Protein AF-A0A959XNY3-F1 (afdb_monomer)

Mean predicted aligned error: 15.22 Å

pLDDT: mean 77.27, std 22.01, range [30.33, 98.12]

Structure (mmCIF, N/CA/C/O backbone):
data_AF-A0A959XNY3-F1
#
_entry.id   AF-A0A959XNY3-F1
#
loop_
_atom_site.group_PDB
_atom_site.id
_atom_site.type_symbol
_atom_site.label_atom_id
_atom_site.label_alt_id
_atom_site.label_comp_id
_atom_site.label_asym_id
_atom_site.label_entity_id
_atom_site.label_seq_id
_atom_site.pdbx_PDB_ins_code
_atom_site.Cartn_x
_atom_site.Cartn_y
_atom_site.Cartn_z
_atom_site.occupancy
_atom_site.B_iso_or_equiv
_atom_site.auth_seq_id
_atom_site.auth_comp_id
_atom_site.auth_asym_id
_atom_site.auth_atom_id
_atom_site.pdbx_PDB_model_num
ATOM 1 N N . MET A 1 1 ? -71.590 -33.789 36.329 1.00 36.91 1 MET A N 1
ATOM 2 C CA . MET A 1 1 ? -70.881 -34.409 35.192 1.00 36.91 1 MET A CA 1
ATOM 3 C C . MET A 1 1 ? -70.173 -33.315 34.409 1.00 36.91 1 MET A C 1
ATOM 5 O O . MET A 1 1 ? -70.809 -32.327 34.086 1.00 36.91 1 MET A O 1
ATOM 9 N N . VAL A 1 2 ? -68.866 -33.518 34.208 1.00 35.47 2 VAL A N 1
ATOM 10 C CA . VAL A 1 2 ? -67.925 -32.902 33.247 1.00 35.47 2 VAL A CA 1
ATOM 11 C C . VAL A 1 2 ? -67.777 -31.367 33.247 1.00 35.47 2 VAL A C 1
ATOM 13 O O . VAL A 1 2 ? -68.537 -30.639 32.621 1.00 35.47 2 VAL A O 1
ATOM 16 N N . ARG A 1 3 ? -66.710 -30.897 33.915 1.00 34.94 3 ARG A N 1
ATOM 17 C CA . ARG A 1 3 ? -66.063 -29.593 33.693 1.00 34.94 3 ARG A CA 1
ATOM 18 C C . ARG A 1 3 ? -65.005 -29.766 32.601 1.00 34.94 3 ARG A C 1
ATOM 20 O O . ARG A 1 3 ? -64.103 -30.582 32.773 1.00 34.94 3 ARG A O 1
ATOM 27 N N . THR A 1 4 ? -65.090 -28.994 31.525 1.00 41.12 4 THR A N 1
ATOM 28 C CA . THR A 1 4 ? -64.083 -28.976 30.457 1.00 41.12 4 THR A CA 1
ATOM 29 C C . THR A 1 4 ? -63.089 -27.848 30.730 1.00 41.12 4 THR A C 1
ATOM 31 O O . THR A 1 4 ? -63.445 -26.675 30.661 1.00 41.12 4 THR A O 1
ATOM 34 N N . PHE A 1 5 ? -61.854 -28.210 31.076 1.00 38.78 5 PHE A N 1
ATOM 35 C CA . PHE A 1 5 ? -60.695 -27.316 31.085 1.00 38.78 5 PHE A CA 1
ATOM 36 C C . PHE A 1 5 ? -60.106 -27.268 29.670 1.00 38.78 5 PHE A C 1
ATOM 38 O O . PHE A 1 5 ? -59.817 -28.317 29.099 1.00 38.78 5 PHE A O 1
ATOM 45 N N . LEU A 1 6 ? -59.892 -26.072 29.121 1.00 38.28 6 LEU A N 1
ATOM 46 C CA . LEU A 1 6 ? -59.067 -25.863 27.930 1.00 38.28 6 LEU A CA 1
ATOM 47 C C . LEU A 1 6 ? -57.829 -25.075 28.354 1.00 38.28 6 LEU A C 1
ATOM 49 O O . LEU A 1 6 ? -57.917 -23.938 28.812 1.00 38.28 6 LEU A O 1
ATOM 53 N N . ALA A 1 7 ? -56.692 -25.760 28.278 1.00 37.78 7 ALA A N 1
ATOM 54 C CA . ALA A 1 7 ? -55.381 -25.280 28.669 1.00 37.78 7 ALA A CA 1
ATOM 55 C C . ALA A 1 7 ? -54.860 -24.232 27.675 1.00 37.78 7 ALA A C 1
ATOM 57 O O . ALA A 1 7 ? -54.805 -24.471 26.470 1.00 37.78 7 ALA A O 1
ATOM 58 N N . THR A 1 8 ? -54.430 -23.087 28.194 1.00 40.59 8 THR A N 1
ATOM 59 C CA . THR A 1 8 ? -53.630 -22.097 27.470 1.00 40.59 8 THR A CA 1
ATOM 60 C C . THR A 1 8 ? -52.186 -22.589 27.379 1.00 40.59 8 THR A C 1
ATOM 62 O O . THR A 1 8 ? -51.482 -22.643 28.387 1.00 40.59 8 THR A O 1
ATOM 65 N N . ALA A 1 9 ? -51.743 -22.960 26.178 1.00 41.00 9 ALA A N 1
ATOM 66 C CA . ALA A 1 9 ? -50.348 -23.270 25.891 1.00 41.00 9 ALA A CA 1
ATOM 67 C C . ALA A 1 9 ? -49.574 -21.966 25.634 1.00 41.00 9 ALA A C 1
ATOM 69 O O . ALA A 1 9 ? -49.669 -21.377 24.559 1.00 41.00 9 ALA A O 1
ATOM 70 N N . SER A 1 10 ? -48.818 -21.507 26.630 1.00 42.25 10 SER A N 1
ATOM 71 C CA . SER A 1 10 ? -47.851 -20.419 26.466 1.00 42.25 10 SER A CA 1
ATOM 72 C C . SER A 1 10 ? -46.608 -20.952 25.753 1.00 42.25 10 SER A C 1
ATOM 74 O O . SER A 1 10 ? -45.812 -21.684 26.339 1.00 42.25 10 SER A O 1
ATOM 76 N N . ILE A 1 11 ? -46.447 -20.596 24.480 1.00 48.75 11 ILE A N 1
ATOM 77 C CA . ILE A 1 11 ? -45.235 -20.865 23.703 1.00 48.75 11 ILE A CA 1
ATOM 78 C C . ILE A 1 11 ? -44.170 -19.856 24.155 1.00 48.75 11 ILE A C 1
ATOM 80 O O . ILE A 1 11 ? -44.233 -18.678 23.807 1.00 48.75 11 ILE A O 1
ATOM 84 N N . LEU A 1 12 ? -43.208 -20.305 24.967 1.00 45.34 12 LEU A N 1
ATOM 85 C CA . LEU A 1 12 ? -41.978 -19.557 25.228 1.00 45.34 12 LEU A CA 1
ATOM 86 C C . LEU A 1 12 ? -41.109 -19.602 23.961 1.00 45.34 12 LEU A C 1
ATOM 88 O O . LEU A 1 12 ? -40.491 -20.622 23.661 1.00 45.34 12 LEU A O 1
ATOM 92 N N . SER A 1 13 ? -41.047 -18.493 23.228 1.00 47.78 13 SER A N 1
ATOM 93 C CA . SER A 1 13 ? -40.056 -18.286 22.171 1.00 47.78 13 SER A CA 1
ATOM 94 C C . SER A 1 13 ? -38.676 -18.102 22.801 1.00 47.78 13 SER A C 1
ATOM 96 O O . SER A 1 13 ? -38.351 -17.032 23.313 1.00 47.78 13 SER A O 1
ATOM 98 N N . ALA A 1 14 ? -37.855 -19.150 22.775 1.00 49.00 14 ALA A N 1
ATOM 99 C CA . ALA A 1 14 ? -36.430 -19.037 23.049 1.00 49.00 14 ALA A CA 1
ATOM 100 C C . ALA A 1 14 ? -35.769 -18.282 21.884 1.00 49.00 14 ALA A C 1
ATOM 102 O O . ALA A 1 14 ? -35.544 -18.848 20.816 1.00 49.00 14 ALA A O 1
ATOM 103 N N . PHE A 1 15 ? -35.475 -16.994 22.077 1.00 48.91 15 PHE A N 1
ATOM 104 C CA . PHE A 1 15 ? -34.544 -16.268 21.217 1.00 48.91 15 PHE A CA 1
ATOM 105 C C . PHE A 1 15 ? -33.158 -16.890 21.401 1.00 48.91 15 PHE A C 1
ATOM 107 O O . PHE A 1 15 ? -32.448 -16.593 22.360 1.00 48.91 15 PHE A O 1
ATOM 114 N N . ALA A 1 16 ? -32.790 -17.796 20.499 1.00 46.97 16 ALA A N 1
ATOM 115 C CA . ALA A 1 16 ? -31.417 -18.236 20.348 1.00 46.97 16 ALA A CA 1
ATOM 116 C C . ALA A 1 16 ? -30.591 -17.031 19.879 1.00 46.97 16 ALA A C 1
ATOM 118 O O . ALA A 1 16 ? -30.643 -16.643 18.713 1.00 46.97 16 ALA A O 1
ATOM 119 N N . THR A 1 17 ? -29.852 -16.409 20.794 1.00 45.81 17 THR A N 1
ATOM 120 C CA . THR A 1 17 ? -28.779 -15.478 20.447 1.00 45.81 17 THR A CA 1
ATOM 121 C C . THR A 1 17 ? -27.672 -16.291 19.789 1.00 45.81 17 THR A C 1
ATOM 123 O O . THR A 1 17 ? -26.820 -16.865 20.467 1.00 45.81 17 THR A O 1
ATOM 126 N N . LEU A 1 18 ? -27.726 -16.402 18.462 1.00 45.62 18 LEU A N 1
ATOM 127 C CA . LEU A 1 18 ? -26.583 -16.845 17.674 1.00 45.62 18 LEU A CA 1
ATOM 128 C C . LEU A 1 18 ? -25.405 -15.920 18.019 1.00 45.62 18 LEU A C 1
ATOM 130 O O . LEU A 1 18 ? -25.587 -14.698 17.989 1.00 45.62 18 LEU A O 1
ATOM 134 N N . PRO A 1 19 ? -24.220 -16.451 18.369 1.00 44.53 19 PRO A N 1
ATOM 135 C CA . PRO A 1 19 ? -23.037 -15.615 18.454 1.00 44.53 19 PRO A CA 1
ATOM 136 C C . PRO A 1 19 ? -22.846 -14.982 17.076 1.00 44.53 19 PRO A C 1
ATOM 138 O O . PRO A 1 19 ? -22.817 -15.688 16.066 1.00 44.53 19 PRO A O 1
ATOM 141 N N . ALA A 1 20 ? -22.780 -13.653 17.030 1.00 42.91 20 ALA A N 1
ATOM 142 C CA . ALA A 1 20 ? -22.412 -12.937 15.824 1.00 42.91 20 ALA A CA 1
ATOM 143 C C . ALA A 1 20 ? -21.002 -13.399 15.443 1.00 42.91 20 ALA A C 1
ATOM 145 O O . ALA A 1 20 ? -20.018 -12.974 16.044 1.00 42.91 20 ALA A O 1
ATOM 146 N N . MET A 1 21 ? -20.905 -14.329 14.493 1.00 50.22 21 MET A N 1
ATOM 147 C CA . MET A 1 21 ? -19.643 -14.629 13.837 1.00 50.22 21 MET A CA 1
ATOM 148 C C . MET A 1 21 ? -19.227 -13.332 13.151 1.00 50.22 21 MET A C 1
ATOM 150 O O . MET A 1 21 ? -19.870 -12.908 12.191 1.00 50.22 21 MET A O 1
ATOM 154 N N . GLY A 1 22 ? -18.229 -12.652 13.716 1.00 56.69 22 GLY A N 1
ATOM 155 C CA . GLY A 1 22 ? -17.685 -11.426 13.155 1.00 56.69 22 GLY A CA 1
ATOM 156 C C . GLY A 1 22 ? -17.277 -11.684 11.712 1.00 56.69 22 GLY A C 1
ATOM 157 O O . GLY A 1 22 ? -16.386 -12.492 11.461 1.00 56.69 22 GLY A O 1
ATOM 158 N N . GLN A 1 23 ? -17.968 -11.056 10.762 1.00 66.12 23 GLN A N 1
ATOM 159 C CA . GLN A 1 23 ? -17.607 -11.170 9.356 1.00 66.12 23 GLN A CA 1
ATOM 160 C C . GLN A 1 23 ? -16.238 -10.515 9.161 1.00 66.12 23 GLN A C 1
ATOM 162 O O . GLN A 1 23 ? -16.027 -9.380 9.596 1.00 66.12 23 GLN A O 1
ATOM 167 N N . SER A 1 24 ? -15.318 -11.239 8.521 1.00 76.69 24 SER A N 1
ATOM 168 C CA . SER A 1 24 ? -14.059 -10.656 8.064 1.00 76.69 24 SER A CA 1
ATOM 169 C C . SER A 1 24 ? -14.362 -9.518 7.088 1.00 76.69 24 SER A C 1
ATOM 171 O O . SER A 1 24 ? -15.255 -9.625 6.245 1.00 76.69 24 SER A O 1
ATOM 173 N N . GLN A 1 25 ? -13.656 -8.408 7.255 1.00 87.69 25 GLN A N 1
ATOM 174 C CA . GLN A 1 25 ? -13.818 -7.184 6.485 1.00 87.69 25 GLN A CA 1
ATOM 175 C C . GLN A 1 25 ? -12.610 -7.032 5.566 1.00 87.69 25 GLN A C 1
ATOM 177 O O . GLN A 1 25 ? -11.476 -7.256 5.988 1.00 87.69 25 GLN A O 1
ATOM 182 N N . VAL A 1 26 ? -12.847 -6.658 4.310 1.00 90.38 26 VAL A N 1
ATOM 183 C CA . VAL A 1 26 ? -11.795 -6.580 3.294 1.00 90.38 26 VAL A CA 1
ATOM 184 C C . VAL A 1 26 ? -11.848 -5.232 2.587 1.00 90.38 26 VAL A C 1
ATOM 186 O O . VAL A 1 26 ? -12.908 -4.802 2.134 1.00 90.38 26 VAL A O 1
ATOM 189 N N . LEU A 1 27 ? -10.683 -4.598 2.464 1.00 91.50 27 LEU A N 1
ATOM 190 C CA . LEU A 1 27 ? -10.428 -3.526 1.506 1.00 91.50 27 LEU A CA 1
ATOM 191 C C . LEU A 1 27 ? -9.491 -4.061 0.431 1.00 91.50 27 LEU A C 1
ATOM 193 O O . LEU A 1 27 ? -8.358 -4.431 0.741 1.00 91.50 27 LEU A O 1
ATOM 197 N N . SER A 1 28 ? -9.942 -4.099 -0.821 1.00 93.12 28 SER A N 1
ATOM 198 C CA . SER A 1 28 ? -9.118 -4.555 -1.945 1.00 93.12 28 SER A CA 1
ATOM 199 C C . SER A 1 28 ? -8.949 -3.445 -2.973 1.00 93.12 28 SER A C 1
ATOM 201 O O . SER A 1 28 ? -9.921 -2.942 -3.537 1.00 93.12 28 SER A O 1
ATOM 203 N N . TYR A 1 29 ? -7.699 -3.074 -3.217 1.00 93.31 29 TYR A N 1
ATOM 204 C CA . TYR A 1 29 ? -7.281 -2.176 -4.280 1.00 93.31 29 TYR A CA 1
ATOM 205 C C . TYR A 1 29 ? -6.845 -3.016 -5.469 1.00 93.31 29 TYR A C 1
ATOM 207 O O . TYR A 1 29 ? -5.865 -3.761 -5.395 1.00 93.31 29 TYR A O 1
ATOM 215 N N . ARG A 1 30 ? -7.598 -2.870 -6.557 1.00 92.06 30 ARG A N 1
ATOM 216 C CA . ARG A 1 30 ? -7.295 -3.416 -7.876 1.00 92.06 30 ARG A CA 1
ATOM 217 C C . ARG A 1 30 ? -7.468 -2.295 -8.881 1.00 92.06 30 ARG A C 1
ATOM 219 O O . ARG A 1 30 ? -8.488 -1.602 -8.855 1.00 92.06 30 ARG A O 1
ATOM 226 N N . TRP A 1 31 ? -6.501 -2.115 -9.768 1.00 93.12 31 TRP A N 1
ATOM 227 C CA . TRP A 1 31 ? -6.500 -1.000 -10.713 1.00 93.12 31 TRP A CA 1
ATOM 228 C C . TRP A 1 31 ? -7.226 -1.381 -12.001 1.00 93.12 31 TRP A C 1
ATOM 230 O O . TRP A 1 31 ? -6.687 -1.375 -13.109 1.00 93.12 31 TRP A O 1
ATOM 240 N N . LEU A 1 32 ? -8.508 -1.700 -11.838 1.00 90.25 32 LEU A N 1
ATOM 241 C CA . LEU A 1 32 ? -9.387 -2.106 -12.926 1.00 90.25 32 LEU A CA 1
ATOM 242 C C . LEU A 1 32 ? -9.619 -0.951 -13.901 1.00 90.25 32 LEU A C 1
ATOM 244 O O . LEU A 1 32 ? -9.779 0.206 -13.497 1.00 90.25 32 LEU A O 1
ATOM 248 N N . ASN A 1 33 ? -9.708 -1.277 -15.189 1.00 88.69 33 ASN A N 1
ATOM 249 C CA . ASN A 1 33 ? -10.083 -0.317 -16.222 1.00 88.69 33 ASN A CA 1
ATOM 250 C C . ASN A 1 33 ? -11.601 -0.074 -16.198 1.00 88.69 33 ASN A C 1
ATOM 252 O O . ASN A 1 33 ? -12.353 -0.604 -17.017 1.00 88.69 33 ASN A O 1
ATOM 256 N N . GLN A 1 34 ? -12.054 0.695 -15.211 1.00 87.88 34 GLN A N 1
ATOM 257 C CA . GLN A 1 34 ? -13.453 1.066 -15.034 1.00 87.88 34 GLN A CA 1
ATOM 258 C C . GLN A 1 34 ? -13.576 2.527 -14.585 1.00 87.88 34 GLN A C 1
ATOM 260 O O . GLN A 1 34 ? -12.687 3.042 -13.900 1.00 87.88 34 GLN A O 1
ATOM 265 N N . PRO A 1 35 ? -14.671 3.215 -14.942 1.00 85.44 35 PRO A N 1
ATOM 266 C CA . PRO A 1 35 ? -14.902 4.578 -14.490 1.00 85.44 35 PRO A CA 1
ATOM 267 C C . PRO A 1 35 ? -15.141 4.617 -12.976 1.00 85.44 35 PRO A C 1
ATOM 269 O O . PRO A 1 35 ? -15.927 3.834 -12.444 1.00 85.44 35 PRO A O 1
ATOM 272 N N . CYS A 1 36 ? -14.507 5.562 -12.285 1.00 89.12 36 CYS A N 1
ATOM 273 C CA . CYS A 1 36 ? -14.773 5.850 -10.879 1.00 89.12 36 CYS A CA 1
ATOM 274 C C . CYS A 1 36 ? -14.358 7.286 -10.519 1.00 89.12 36 CYS A C 1
ATOM 276 O O . CYS A 1 36 ? -13.864 8.021 -11.375 1.00 89.12 36 CYS A O 1
ATOM 278 N N . ALA A 1 37 ? -14.608 7.705 -9.273 1.00 88.50 37 ALA A N 1
ATOM 279 C CA . ALA A 1 37 ? -14.408 9.094 -8.851 1.00 88.50 37 ALA A CA 1
ATOM 280 C C . ALA A 1 37 ? -12.931 9.527 -8.798 1.00 88.50 37 ALA A C 1
ATOM 282 O O . ALA A 1 37 ? -12.657 10.714 -8.947 1.00 88.50 37 ALA A O 1
ATOM 283 N N . ASP A 1 38 ? -12.000 8.585 -8.618 1.00 90.25 38 ASP A N 1
ATOM 284 C CA . ASP A 1 38 ? -10.558 8.834 -8.694 1.00 90.25 38 ASP A CA 1
ATOM 285 C C . ASP A 1 38 ? -9.922 7.913 -9.741 1.00 90.25 38 ASP A C 1
ATOM 287 O O . ASP A 1 38 ? -9.884 6.694 -9.570 1.00 90.25 38 ASP A O 1
ATOM 291 N N . ASN A 1 39 ? -9.465 8.492 -10.850 1.00 91.50 39 ASN A N 1
ATOM 292 C CA . ASN A 1 39 ? -9.012 7.752 -12.022 1.00 91.50 39 ASN A CA 1
ATOM 293 C C . ASN A 1 39 ? -7.579 8.148 -12.388 1.00 91.50 39 ASN A C 1
ATOM 295 O O . ASN A 1 39 ? -7.285 9.321 -12.636 1.00 91.50 39 ASN A O 1
ATOM 299 N N . LEU A 1 40 ? -6.700 7.152 -12.455 1.00 91.75 40 LEU A N 1
ATOM 300 C CA . LEU A 1 40 ? -5.322 7.310 -12.900 1.00 91.75 40 LEU A CA 1
ATOM 301 C C . LEU A 1 40 ? -5.294 7.270 -14.415 1.00 91.75 40 LEU A C 1
ATOM 303 O O . LEU A 1 40 ? -5.728 6.290 -15.013 1.00 91.75 40 LEU A O 1
ATOM 307 N N . ASN A 1 41 ? -4.753 8.318 -15.026 1.00 89.62 41 ASN A N 1
ATOM 308 C CA . ASN A 1 41 ? -4.683 8.456 -16.472 1.00 89.62 41 ASN A CA 1
ATOM 309 C C . ASN A 1 41 ? -3.255 8.767 -16.894 1.00 89.62 41 ASN A C 1
ATOM 311 O O . ASN A 1 41 ? -2.620 9.652 -16.319 1.00 89.62 41 ASN A O 1
ATOM 315 N N . CYS A 1 42 ? -2.788 8.087 -17.940 1.00 86.56 42 CYS A N 1
ATOM 316 C CA . CYS A 1 42 ? -1.477 8.345 -18.523 1.00 86.56 42 CYS A CA 1
ATOM 317 C C . CYS A 1 42 ? -1.558 8.692 -20.002 1.00 86.56 42 CYS A C 1
ATOM 319 O O . CYS A 1 42 ? -2.529 8.376 -20.689 1.00 86.56 42 CYS A O 1
ATOM 321 N N . SER A 1 43 ? -0.518 9.368 -20.492 1.00 73.50 43 SER A N 1
ATOM 322 C CA . SER A 1 43 ? -0.449 9.909 -21.855 1.00 73.50 43 SER A CA 1
ATOM 323 C C . SER A 1 43 ? -0.600 8.850 -22.949 1.00 73.50 43 SER A C 1
ATOM 325 O O . SER A 1 43 ? -0.984 9.179 -24.065 1.00 73.50 43 SER A O 1
ATOM 327 N N . GLU A 1 44 ? -0.332 7.586 -22.626 1.00 69.00 44 GLU A N 1
ATOM 328 C CA . GLU A 1 44 ? -0.452 6.438 -23.533 1.00 69.00 44 GLU A CA 1
ATOM 329 C C . GLU A 1 44 ? -1.879 5.860 -23.601 1.00 69.00 44 GLU A C 1
ATOM 331 O O . GLU A 1 44 ? -2.109 4.840 -24.243 1.00 69.00 44 GLU A O 1
ATOM 336 N N . GLY A 1 45 ? -2.857 6.512 -22.960 1.00 74.69 45 GLY A N 1
ATOM 337 C CA . GLY A 1 45 ? -4.277 6.170 -23.070 1.00 74.69 45 GLY A CA 1
ATOM 338 C C . GLY A 1 45 ? -4.750 5.050 -22.142 1.00 74.69 45 GLY A C 1
ATOM 339 O O . GLY A 1 45 ? -5.893 4.615 -22.261 1.00 74.69 45 GLY A O 1
ATOM 340 N N . CYS A 1 46 ? -3.908 4.588 -21.213 1.00 84.88 46 CYS A N 1
ATOM 341 C CA . CYS A 1 46 ? -4.322 3.640 -20.181 1.00 84.88 46 CYS A CA 1
ATOM 342 C C . CYS A 1 46 ? -4.952 4.376 -18.991 1.00 84.88 46 CYS A C 1
ATOM 344 O O . CYS A 1 46 ? -4.409 5.378 -18.510 1.00 84.88 46 CYS A O 1
ATOM 346 N N . SER A 1 47 ? -6.083 3.849 -18.519 1.00 90.00 47 SER A N 1
ATOM 347 C CA . SER A 1 47 ? -6.826 4.356 -17.366 1.00 90.00 47 SER A CA 1
ATOM 348 C C . SER A 1 47 ? -7.118 3.250 -16.359 1.00 90.00 47 SER A C 1
ATOM 350 O O . SER A 1 47 ? -7.392 2.111 -16.750 1.00 90.00 47 SER A O 1
ATOM 352 N N . ALA A 1 48 ? -7.103 3.590 -15.072 1.00 92.06 48 ALA A N 1
ATOM 353 C CA . ALA A 1 48 ? -7.483 2.668 -14.012 1.00 92.06 48 ALA A CA 1
ATOM 354 C C . ALA A 1 48 ? -8.103 3.375 -12.809 1.00 92.06 48 ALA A C 1
ATOM 356 O O . ALA A 1 48 ? -7.694 4.471 -12.423 1.00 92.06 48 ALA A O 1
ATOM 357 N N . CYS A 1 49 ? -9.053 2.701 -12.168 1.00 92.44 49 CYS A N 1
ATOM 358 C CA . CYS A 1 49 ? -9.655 3.190 -10.940 1.00 92.44 49 CYS A CA 1
ATOM 359 C C . CYS A 1 49 ? -8.674 3.115 -9.759 1.00 92.44 49 CYS A C 1
ATOM 361 O O . CYS A 1 49 ? -8.042 2.084 -9.542 1.00 92.44 49 CYS A O 1
ATOM 363 N N . ASN A 1 50 ? -8.586 4.187 -8.969 1.00 93.31 50 ASN A N 1
ATOM 364 C CA . ASN A 1 50 ? -7.773 4.271 -7.752 1.00 93.31 50 ASN A CA 1
ATOM 365 C C . ASN A 1 50 ? -8.640 4.346 -6.494 1.00 93.31 50 ASN A C 1
ATOM 367 O O . ASN A 1 50 ? -8.437 5.177 -5.614 1.00 93.31 50 ASN A O 1
ATOM 371 N N . LEU A 1 51 ? -9.646 3.487 -6.416 1.00 91.75 51 LEU A N 1
ATOM 372 C CA . LEU A 1 51 ? -10.484 3.360 -5.233 1.00 91.75 51 LEU A CA 1
ATOM 373 C C . LEU A 1 51 ? -10.491 1.908 -4.776 1.00 91.75 51 LEU A C 1
ATOM 375 O O . LEU A 1 51 ? -10.444 1.003 -5.615 1.00 91.75 51 LEU A O 1
ATOM 379 N N . PRO A 1 52 ? -10.567 1.668 -3.461 1.00 89.94 52 PRO A N 1
ATOM 380 C CA . PRO A 1 52 ? -10.778 0.324 -2.975 1.00 89.94 52 PRO A CA 1
ATOM 381 C C . PRO A 1 52 ? -12.165 -0.159 -3.399 1.00 89.94 52 PRO A C 1
ATOM 383 O O . PRO A 1 52 ? -13.154 0.573 -3.334 1.00 89.94 52 PRO A O 1
ATOM 386 N N . SER A 1 53 ? -12.251 -1.433 -3.753 1.00 84.12 53 SER A N 1
ATOM 387 C CA . SER A 1 53 ? -13.486 -2.18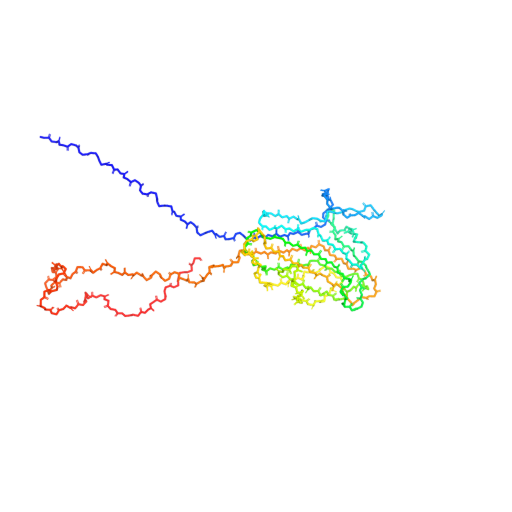2 -3.569 1.00 84.12 53 SER A CA 1
ATOM 388 C C . SER A 1 53 ? -13.661 -2.419 -2.066 1.00 84.12 53 SER A C 1
ATOM 390 O O . SER A 1 53 ? -12.792 -2.998 -1.407 1.00 84.12 53 SER A O 1
ATOM 392 N N . SER A 1 54 ? -14.741 -1.880 -1.503 1.00 69.38 54 SER A N 1
ATOM 393 C CA . SER A 1 54 ? -15.134 -2.111 -0.114 1.00 69.38 54 SER A CA 1
ATOM 394 C C . SER A 1 54 ? -16.444 -2.887 -0.099 1.00 69.38 54 SER A C 1
ATOM 396 O O . SER A 1 54 ? -17.470 -2.369 -0.543 1.00 69.38 54 SER A O 1
ATOM 398 N N . ASP A 1 55 ? -16.425 -4.089 0.463 1.00 69.50 55 ASP A N 1
ATOM 399 C CA . ASP A 1 55 ? -17.638 -4.896 0.652 1.00 69.50 55 ASP A CA 1
ATOM 400 C C . ASP A 1 55 ? -18.369 -4.554 1.963 1.00 69.50 55 ASP A C 1
ATOM 402 O O . ASP A 1 55 ? -19.422 -5.118 2.264 1.00 69.50 55 ASP A O 1
ATOM 406 N N . ASN A 1 56 ? -17.815 -3.639 2.769 1.00 73.44 56 ASN A N 1
ATOM 407 C CA . ASN A 1 56 ? -18.303 -3.347 4.109 1.00 73.44 56 ASN A CA 1
ATOM 408 C C . ASN A 1 56 ? -18.364 -1.840 4.401 1.00 73.44 56 ASN A C 1
ATOM 410 O O . ASN A 1 56 ? -17.394 -1.114 4.213 1.00 73.44 56 ASN A O 1
ATOM 414 N N . ALA A 1 57 ? -19.501 -1.382 4.928 1.00 74.88 57 ALA A N 1
ATOM 415 C CA . ALA A 1 57 ? -19.706 0.006 5.332 1.00 74.88 57 ALA A CA 1
ATOM 416 C C . ALA A 1 57 ? -18.895 0.412 6.577 1.00 74.88 57 ALA A C 1
ATOM 418 O O . ALA A 1 57 ? -18.651 1.601 6.772 1.00 74.88 57 ALA A O 1
ATOM 419 N N . SER A 1 58 ? -18.486 -0.543 7.420 1.00 83.12 58 SER A N 1
ATOM 420 C CA . SER A 1 58 ? -17.706 -0.257 8.628 1.00 83.12 58 SER A CA 1
ATOM 421 C C . SER A 1 58 ? -16.211 -0.135 8.382 1.00 83.12 58 SER A C 1
ATOM 423 O O . SER A 1 58 ? -15.516 0.298 9.294 1.00 83.12 58 SER A O 1
ATOM 425 N N . PHE A 1 59 ? -15.716 -0.496 7.193 1.00 89.00 59 PHE A N 1
ATOM 426 C CA . PHE A 1 59 ? -14.299 -0.440 6.848 1.00 89.00 59 PHE A CA 1
ATOM 427 C C . PHE A 1 59 ? -14.106 0.242 5.494 1.00 89.00 59 PHE A C 1
ATOM 429 O O . PHE A 1 59 ? -14.434 -0.312 4.449 1.00 89.00 59 PHE A O 1
ATOM 436 N N . LEU A 1 60 ? -13.597 1.473 5.531 1.00 90.44 60 LEU A N 1
ATOM 437 C CA . LEU A 1 60 ? -13.576 2.398 4.400 1.00 90.44 60 LEU A CA 1
ATOM 438 C C . LEU A 1 60 ? -12.135 2.799 4.083 1.00 90.44 60 LEU A C 1
ATOM 440 O O . LEU A 1 60 ? -11.417 3.239 4.974 1.00 90.44 60 LEU A O 1
ATOM 444 N N . GLY A 1 61 ? -11.705 2.687 2.828 1.00 90.62 61 GLY A N 1
ATOM 445 C CA . GLY A 1 61 ? -10.371 3.116 2.393 1.00 90.62 61 GLY A CA 1
ATOM 446 C C . GLY A 1 61 ? -10.394 4.418 1.593 1.00 90.62 61 GLY A C 1
ATOM 447 O O . GLY A 1 61 ? -11.394 4.752 0.958 1.00 90.62 61 GLY A O 1
ATOM 448 N N . THR A 1 62 ? -9.285 5.154 1.613 1.00 91.88 62 THR A N 1
ATOM 449 C CA . THR A 1 62 ? -9.038 6.282 0.704 1.00 91.88 62 THR A CA 1
ATOM 450 C C . THR A 1 62 ? -8.452 5.793 -0.609 1.00 91.88 62 THR A C 1
ATOM 452 O O . THR A 1 62 ? -8.035 4.649 -0.715 1.00 91.88 62 THR A O 1
ATOM 455 N N . SER A 1 63 ? -8.319 6.667 -1.600 1.00 92.56 63 SER A N 1
ATOM 456 C CA . SER A 1 63 ? -7.435 6.360 -2.716 1.00 92.56 63 SER A CA 1
ATOM 457 C C . SER A 1 63 ? -5.973 6.247 -2.265 1.00 92.56 63 SER A C 1
ATOM 459 O O . SER A 1 63 ? -5.588 6.760 -1.202 1.00 92.56 63 SER A O 1
ATOM 461 N N . MET A 1 64 ? -5.157 5.535 -3.045 1.00 94.62 64 MET A N 1
ATOM 462 C CA . MET A 1 64 ? -3.714 5.521 -2.825 1.00 94.62 64 MET A CA 1
ATOM 463 C C . MET A 1 64 ? -3.134 6.851 -3.317 1.00 94.62 64 MET A C 1
ATOM 465 O O . MET A 1 64 ? -3.563 7.382 -4.337 1.00 94.62 64 MET A O 1
ATOM 469 N N . ILE A 1 65 ? -2.177 7.409 -2.582 1.00 94.50 65 ILE A N 1
ATOM 470 C CA . ILE A 1 65 ? -1.434 8.608 -2.974 1.00 94.50 65 ILE A CA 1
ATOM 471 C C . ILE A 1 65 ? 0.034 8.258 -3.177 1.00 94.50 65 ILE A C 1
ATOM 473 O O . ILE A 1 65 ? 0.569 7.400 -2.476 1.00 94.50 65 ILE A O 1
ATOM 477 N N . TRP A 1 66 ? 0.700 8.958 -4.091 1.00 94.69 66 TRP A N 1
ATOM 478 C CA . TRP A 1 66 ? 2.115 8.765 -4.401 1.00 94.69 66 TRP A CA 1
ATOM 479 C C . TRP A 1 66 ? 2.839 10.096 -4.272 1.00 94.69 66 TRP A C 1
ATOM 481 O O . TRP A 1 66 ? 2.458 11.081 -4.902 1.00 94.69 66 TRP A O 1
ATOM 491 N N . ILE A 1 67 ? 3.867 10.132 -3.433 1.00 96.19 67 ILE A N 1
ATOM 492 C CA . ILE A 1 67 ? 4.622 11.340 -3.104 1.00 96.19 67 ILE A CA 1
ATOM 493 C C . ILE A 1 67 ? 6.086 11.120 -3.467 1.00 96.19 67 ILE A C 1
ATOM 495 O O . ILE A 1 67 ? 6.631 10.048 -3.218 1.00 96.19 67 ILE A O 1
ATOM 499 N N . GLY A 1 68 ? 6.707 12.137 -4.074 1.00 93.88 68 GLY A N 1
ATOM 500 C CA . GLY A 1 68 ? 8.134 12.157 -4.422 1.00 93.88 68 GLY A CA 1
ATOM 501 C C . GLY A 1 68 ? 8.560 11.208 -5.542 1.00 93.88 68 GLY A C 1
ATOM 502 O O . GLY A 1 68 ? 9.749 11.113 -5.827 1.00 93.88 68 GLY A O 1
ATOM 503 N N . VAL A 1 69 ? 7.611 10.531 -6.183 1.00 93.31 69 VAL A N 1
ATOM 504 C CA . VAL A 1 69 ? 7.830 9.636 -7.324 1.00 93.31 69 VAL A CA 1
ATOM 505 C C . VAL A 1 69 ? 7.133 10.185 -8.563 1.00 93.31 69 VAL A C 1
ATOM 507 O O . VAL A 1 69 ? 6.312 11.101 -8.472 1.00 93.31 69 VAL A O 1
ATOM 510 N N . GLN A 1 70 ? 7.469 9.649 -9.737 1.00 90.94 70 GLN A N 1
ATOM 511 C CA . GLN A 1 70 ? 6.716 9.981 -10.946 1.00 90.94 70 GLN A CA 1
ATOM 512 C C . GLN A 1 70 ? 5.245 9.563 -10.792 1.00 90.94 70 GLN A C 1
ATOM 514 O O . GLN A 1 70 ? 4.976 8.584 -10.085 1.00 90.94 70 GLN A O 1
ATOM 519 N N . PRO A 1 71 ? 4.301 10.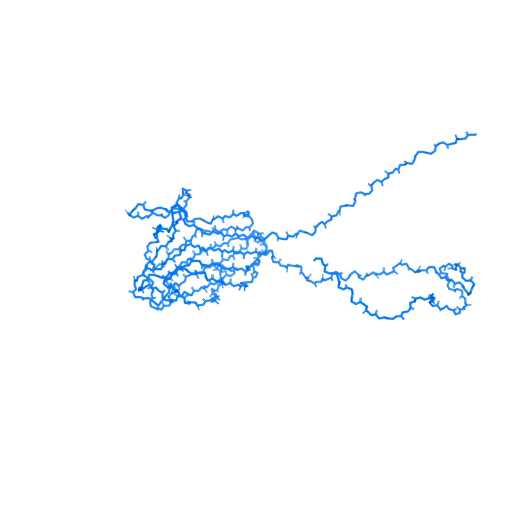278 -11.440 1.00 89.81 71 PRO A N 1
ATOM 520 C CA . PRO A 1 71 ? 2.892 9.927 -11.374 1.00 89.81 71 PRO A CA 1
ATOM 521 C C . PRO A 1 71 ? 2.671 8.444 -11.704 1.00 89.81 71 PRO A C 1
ATOM 523 O O . PRO A 1 71 ? 3.258 7.950 -12.671 1.00 89.81 71 PRO A O 1
ATOM 526 N N . PRO A 1 72 ? 1.865 7.731 -10.899 1.00 93.25 72 PRO A N 1
ATOM 527 C CA . PRO A 1 72 ? 1.539 6.335 -11.153 1.00 93.25 72 PRO A CA 1
ATOM 528 C C . PRO A 1 72 ? 0.849 6.189 -12.504 1.00 93.25 72 PRO A C 1
ATOM 530 O O . PRO A 1 72 ? -0.033 6.981 -12.845 1.00 93.25 72 PRO A O 1
ATOM 533 N N . CYS A 1 73 ? 1.203 5.136 -13.232 1.00 93.06 73 CYS A N 1
ATOM 534 C CA . CYS A 1 73 ? 0.586 4.854 -14.513 1.00 93.06 73 CYS A CA 1
ATOM 535 C C . CYS A 1 73 ? 0.039 3.431 -14.599 1.00 93.06 73 CYS A C 1
ATOM 537 O O . CYS A 1 73 ? 0.728 2.490 -14.195 1.00 93.06 73 CYS A O 1
ATOM 539 N N . PRO A 1 74 ? -1.181 3.246 -15.137 1.00 93.88 74 PRO A N 1
ATOM 540 C CA . PRO A 1 74 ? -1.707 1.913 -15.382 1.00 93.88 74 PRO A CA 1
ATOM 541 C C . PRO A 1 74 ? -0.877 1.166 -16.434 1.00 93.88 74 PRO A C 1
ATOM 543 O O . PRO A 1 74 ? -0.580 1.697 -17.503 1.00 93.88 74 PRO A O 1
ATOM 546 N N . HIS A 1 75 ? -0.530 -0.078 -16.124 1.00 90.81 75 HIS A N 1
ATOM 547 C CA . HIS A 1 75 ? 0.135 -1.040 -16.989 1.00 90.81 75 HIS A CA 1
ATOM 548 C C . HIS A 1 75 ? -0.773 -2.265 -17.158 1.00 90.81 75 HIS A C 1
ATOM 550 O O . HIS A 1 75 ? -1.021 -2.958 -16.166 1.00 90.81 75 HIS A O 1
ATOM 556 N N . PRO A 1 76 ? -1.259 -2.562 -18.373 1.00 88.38 76 PRO A N 1
ATOM 557 C CA . PRO A 1 76 ? -2.127 -3.712 -18.597 1.00 88.38 76 PRO A CA 1
ATOM 558 C C . PRO A 1 76 ? -1.438 -5.025 -18.210 1.00 88.38 76 PRO A C 1
ATOM 560 O O . PRO A 1 76 ? -0.383 -5.357 -18.751 1.00 88.38 76 PRO A O 1
ATOM 563 N N . VAL A 1 77 ? -2.043 -5.785 -17.294 1.00 85.19 77 VAL A N 1
ATOM 564 C CA . VAL A 1 77 ? -1.580 -7.136 -16.922 1.00 85.19 77 VAL A CA 1
ATOM 565 C C . VAL A 1 77 ? -2.426 -8.175 -17.647 1.00 85.19 77 VAL A C 1
ATOM 567 O O . VAL A 1 77 ? -1.902 -9.082 -18.293 1.00 85.19 77 VAL A O 1
ATOM 570 N N . THR A 1 78 ? -3.747 -8.001 -17.601 1.00 84.12 78 THR A N 1
ATOM 571 C CA . THR A 1 78 ? -4.721 -8.771 -18.383 1.00 84.12 78 THR A CA 1
ATOM 572 C C . THR A 1 78 ? -5.821 -7.838 -18.902 1.00 84.12 78 THR A C 1
ATOM 574 O O . THR A 1 78 ? -5.913 -6.691 -18.466 1.00 84.12 78 THR A O 1
ATOM 577 N N . PRO A 1 79 ? -6.660 -8.257 -19.866 1.00 80.88 79 PRO A N 1
ATOM 578 C CA . PRO A 1 79 ? -7.733 -7.398 -20.357 1.00 80.88 79 PRO A CA 1
ATOM 579 C C . PRO A 1 79 ? -8.664 -6.927 -19.226 1.00 80.88 79 PRO A C 1
ATOM 581 O O . PRO A 1 79 ? -9.353 -7.732 -18.606 1.00 80.88 79 PRO A O 1
ATOM 584 N N . GLY A 1 80 ? -8.696 -5.614 -18.986 1.00 79.75 80 GLY A N 1
ATOM 585 C CA . GLY A 1 80 ? -9.537 -4.986 -17.960 1.00 79.75 80 GLY A CA 1
ATOM 586 C C . GLY A 1 80 ? -8.908 -4.885 -16.566 1.00 79.75 80 GLY A C 1
ATOM 587 O O . GLY A 1 80 ? -9.481 -4.202 -15.717 1.00 79.75 80 GLY A O 1
ATOM 588 N N . ASP A 1 81 ? -7.736 -5.485 -16.346 1.00 85.31 81 ASP A N 1
ATOM 589 C CA . ASP A 1 81 ? -6.997 -5.427 -15.084 1.00 85.31 81 ASP A CA 1
ATOM 590 C C . ASP A 1 81 ? -5.595 -4.856 -15.307 1.00 85.31 81 ASP A C 1
ATOM 592 O O . ASP A 1 81 ? -4.848 -5.305 -16.188 1.00 85.31 81 ASP A O 1
ATOM 596 N N . ASN A 1 82 ? -5.240 -3.850 -14.518 1.00 90.31 82 ASN A N 1
ATOM 597 C CA . ASN A 1 82 ? -3.949 -3.192 -14.623 1.00 90.31 82 ASN A CA 1
ATOM 598 C C . ASN A 1 82 ? -3.196 -3.314 -13.305 1.00 90.31 82 ASN A C 1
ATOM 600 O O . ASN A 1 82 ? -3.778 -3.226 -12.230 1.00 90.31 82 ASN A O 1
ATOM 604 N N . ALA A 1 83 ? -1.877 -3.371 -13.418 1.00 93.38 83 ALA A N 1
ATOM 605 C CA . ALA A 1 83 ? -0.997 -2.963 -12.344 1.00 93.38 83 ALA A CA 1
ATOM 606 C C . ALA A 1 83 ? -0.734 -1.462 -12.457 1.00 93.38 83 ALA A C 1
ATOM 608 O O . ALA A 1 83 ? -0.870 -0.861 -13.521 1.00 93.38 83 ALA A O 1
ATOM 609 N N . ILE A 1 84 ? -0.277 -0.854 -11.377 1.00 94.44 84 ILE A N 1
ATOM 610 C CA . ILE A 1 84 ? 0.299 0.480 -11.387 1.00 94.44 84 ILE A CA 1
ATOM 611 C C . ILE A 1 84 ? 1.801 0.356 -11.430 1.00 94.44 84 ILE A C 1
ATOM 613 O O . ILE A 1 84 ? 2.403 -0.233 -10.534 1.00 94.44 84 ILE A O 1
ATOM 617 N N . TYR A 1 85 ? 2.413 0.953 -12.445 1.00 92.75 85 TYR A N 1
ATOM 618 C CA . TYR A 1 85 ? 3.849 1.149 -12.455 1.00 92.75 85 TYR A CA 1
ATOM 619 C C . TYR A 1 85 ? 4.207 2.540 -11.926 1.00 92.75 85 TYR A C 1
ATOM 621 O O . TYR A 1 85 ? 3.496 3.523 -12.144 1.00 92.75 85 TYR A O 1
ATOM 629 N N . THR A 1 86 ? 5.321 2.614 -11.206 1.00 94.69 86 THR A N 1
ATOM 630 C CA . THR A 1 86 ? 5.863 3.842 -10.609 1.00 94.69 86 THR A CA 1
ATOM 631 C C . THR A 1 86 ? 7.380 3.872 -10.753 1.00 94.69 86 THR A C 1
ATOM 633 O O . THR A 1 86 ? 8.030 2.828 -10.691 1.00 94.69 86 THR A O 1
ATOM 636 N N . ASN A 1 87 ? 7.939 5.074 -10.901 1.00 93.75 87 ASN A N 1
ATOM 637 C CA . ASN A 1 87 ? 9.371 5.327 -11.090 1.00 93.75 87 ASN A CA 1
ATOM 638 C C . ASN A 1 87 ? 9.892 6.405 -10.142 1.00 93.75 87 ASN A C 1
ATOM 640 O O . ASN A 1 87 ? 9.122 7.169 -9.565 1.00 93.75 87 ASN A O 1
ATOM 644 N N . GLY A 1 88 ? 11.217 6.531 -10.062 1.00 92.75 88 GLY A N 1
ATOM 645 C CA . GLY A 1 88 ? 11.870 7.542 -9.226 1.00 92.75 88 GLY A CA 1
ATOM 646 C C . GLY A 1 88 ? 12.060 7.099 -7.776 1.00 92.75 88 GLY A C 1
ATOM 647 O O . GLY A 1 88 ? 12.214 7.937 -6.892 1.00 92.75 88 GLY A O 1
ATOM 648 N N . TRP A 1 89 ? 12.047 5.788 -7.527 1.00 95.44 89 TRP A N 1
ATOM 649 C CA . TRP A 1 89 ? 12.331 5.228 -6.210 1.00 95.44 89 TRP A CA 1
ATOM 650 C C . TRP A 1 89 ? 13.813 5.403 -5.844 1.00 95.44 89 TRP A C 1
ATOM 652 O O . TRP A 1 89 ? 14.684 5.173 -6.688 1.00 95.44 89 TRP A O 1
ATOM 662 N N . PRO A 1 90 ? 14.124 5.808 -4.603 1.00 94.75 90 PRO A N 1
ATOM 663 C CA . PRO A 1 90 ? 15.494 6.081 -4.186 1.00 94.75 90 PRO A CA 1
ATOM 664 C C . PRO A 1 90 ? 16.294 4.799 -3.910 1.00 94.75 90 PRO A C 1
ATOM 666 O O . PRO A 1 90 ? 15.750 3.727 -3.643 1.00 94.75 90 PRO A O 1
ATOM 669 N N . THR A 1 91 ? 17.623 4.919 -3.873 1.00 94.31 91 THR A N 1
ATOM 670 C CA . THR A 1 91 ? 18.514 3.822 -3.450 1.00 94.31 91 THR A CA 1
ATOM 671 C C . THR A 1 91 ? 18.337 3.466 -1.969 1.00 94.31 91 THR A C 1
ATOM 673 O O . THR A 1 91 ? 18.487 2.308 -1.598 1.00 94.31 91 THR A O 1
ATOM 676 N N . PHE A 1 92 ? 17.963 4.436 -1.130 1.00 94.38 92 PHE A N 1
ATOM 677 C CA . PHE A 1 92 ? 17.705 4.262 0.304 1.00 94.38 92 PHE A CA 1
ATOM 678 C C . PHE A 1 92 ? 16.336 4.829 0.663 1.00 94.38 92 PHE A C 1
ATOM 680 O O . PHE A 1 92 ? 15.901 5.793 0.041 1.00 94.38 92 PHE A O 1
ATOM 687 N N . VAL A 1 93 ? 15.687 4.282 1.691 1.00 94.25 93 VAL A N 1
ATOM 688 C CA . VAL A 1 93 ? 14.391 4.779 2.174 1.00 94.25 93 VAL A CA 1
ATOM 689 C C . VAL A 1 93 ? 14.478 6.269 2.530 1.00 94.25 93 VAL A C 1
ATOM 691 O O . VAL A 1 93 ? 15.366 6.688 3.274 1.00 94.25 93 VAL A O 1
ATOM 694 N N . GLN A 1 94 ? 13.534 7.068 2.028 1.00 91.88 94 GLN A N 1
ATOM 695 C CA . GLN A 1 94 ? 13.421 8.500 2.316 1.00 91.88 94 GLN A CA 1
ATOM 696 C C . GLN A 1 94 ? 11.991 8.843 2.732 1.00 91.88 94 GLN A C 1
ATOM 698 O O . GLN A 1 94 ? 11.034 8.359 2.140 1.00 91.88 94 GLN A O 1
ATOM 703 N N . GLY A 1 95 ? 11.822 9.744 3.702 1.00 90.25 95 GLY A N 1
ATOM 704 C CA . GLY A 1 95 ? 10.491 10.199 4.134 1.00 90.25 95 GLY A CA 1
ATOM 705 C C . GLY A 1 95 ? 9.723 11.019 3.085 1.00 90.25 95 GLY A C 1
ATOM 706 O O . GLY A 1 95 ? 8.561 11.348 3.294 1.00 90.25 95 GLY A O 1
ATOM 707 N N . THR A 1 96 ? 10.363 11.365 1.967 1.00 93.50 96 THR A N 1
A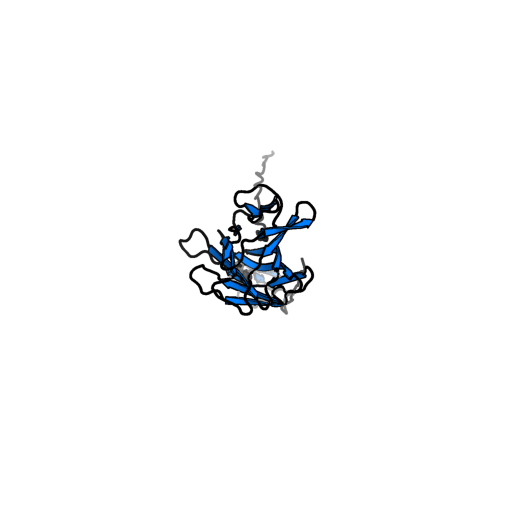TOM 708 C CA . THR A 1 96 ? 9.787 12.156 0.872 1.00 93.50 96 THR A CA 1
ATOM 709 C C . THR A 1 96 ? 9.323 11.314 -0.311 1.00 93.50 96 THR A C 1
ATOM 711 O O . THR A 1 96 ? 8.728 11.880 -1.219 1.00 93.50 96 THR A O 1
ATOM 714 N N . THR A 1 97 ? 9.580 10.001 -0.322 1.00 95.06 97 THR A N 1
ATOM 715 C CA . THR A 1 97 ? 9.192 9.086 -1.406 1.00 95.06 97 THR A CA 1
ATOM 716 C C . THR A 1 97 ? 8.383 7.915 -0.853 1.00 95.06 97 THR A C 1
ATOM 718 O O . THR A 1 97 ? 8.890 7.096 -0.082 1.00 95.06 97 THR A O 1
ATOM 721 N N . TYR A 1 98 ? 7.093 7.857 -1.190 1.00 96.12 98 TYR A N 1
ATOM 722 C CA . TYR A 1 98 ? 6.200 6.804 -0.700 1.00 96.12 98 TYR A CA 1
ATOM 723 C C . TYR A 1 98 ? 4.889 6.713 -1.484 1.00 96.12 98 TYR A C 1
ATOM 725 O O . TYR A 1 98 ? 4.370 7.708 -1.990 1.00 96.12 98 TYR A O 1
ATOM 733 N N . GLY A 1 99 ? 4.317 5.512 -1.502 1.00 96.38 99 GLY A N 1
ATOM 734 C CA . GLY A 1 99 ? 2.889 5.292 -1.692 1.00 96.38 99 GLY A CA 1
ATOM 735 C C . GLY A 1 99 ? 2.197 5.237 -0.329 1.00 96.38 99 GLY A C 1
ATOM 736 O O . GLY A 1 99 ? 2.725 4.614 0.588 1.00 96.38 99 GLY A O 1
ATOM 737 N N . LYS A 1 100 ? 1.044 5.879 -0.149 1.00 95.25 100 LYS A N 1
ATOM 738 C CA . LYS A 1 100 ? 0.297 5.829 1.117 1.00 95.25 100 LYS A CA 1
ATOM 739 C C . LYS A 1 100 ? -1.189 5.669 0.864 1.00 95.25 100 LYS A C 1
ATOM 741 O O . LYS A 1 100 ? -1.731 6.285 -0.044 1.00 95.25 100 LYS A O 1
ATOM 746 N N . LEU A 1 101 ? -1.848 4.897 1.710 1.00 94.25 101 LEU A N 1
ATOM 747 C CA . LEU A 1 101 ? -3.300 4.895 1.831 1.00 94.25 101 LEU A CA 1
ATOM 748 C C . LEU A 1 101 ? -3.675 5.104 3.288 1.00 94.25 101 LEU A C 1
ATOM 750 O O . LEU A 1 101 ? -2.895 4.819 4.201 1.00 94.25 101 LEU A O 1
ATOM 754 N N . SER A 1 102 ? -4.883 5.603 3.490 1.00 93.12 102 SER A N 1
ATOM 755 C CA . SER A 1 102 ? -5.505 5.656 4.803 1.00 93.12 102 SER A CA 1
ATOM 756 C C . SER A 1 102 ? -6.793 4.859 4.757 1.00 93.12 102 SER A C 1
ATOM 758 O O . SER A 1 102 ? -7.422 4.728 3.707 1.00 93.12 102 SER A O 1
ATOM 760 N N . ALA A 1 103 ? -7.197 4.334 5.897 1.00 91.88 103 ALA A N 1
ATOM 761 C CA . ALA A 1 103 ? -8.509 3.743 6.032 1.00 91.88 103 ALA A CA 1
ATOM 762 C C . ALA A 1 103 ? -9.121 4.123 7.373 1.00 91.88 103 ALA A C 1
ATOM 764 O O . ALA A 1 103 ? -8.418 4.451 8.329 1.00 91.88 103 ALA A O 1
ATOM 765 N N . LEU A 1 104 ? -10.444 4.113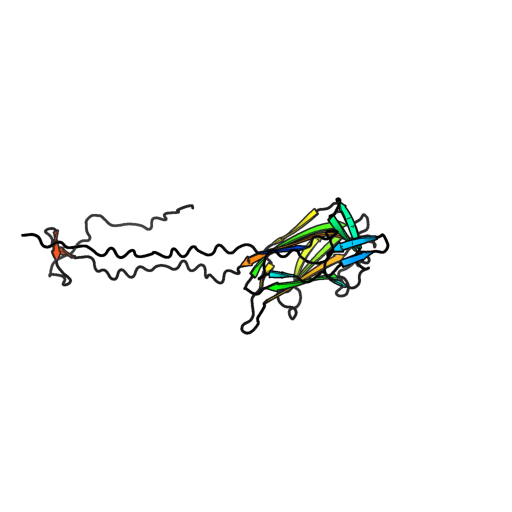 7.404 1.00 92.25 104 LEU A N 1
ATOM 766 C CA . LEU A 1 104 ? -11.274 4.433 8.546 1.00 92.25 104 LEU A CA 1
ATOM 767 C C . LEU A 1 104 ? -12.097 3.208 8.911 1.00 92.25 104 LEU A C 1
ATOM 769 O O . LEU A 1 104 ? -12.554 2.468 8.037 1.00 92.25 104 LEU A O 1
ATOM 773 N N . THR A 1 105 ? -12.316 3.031 10.206 1.00 91.25 105 THR A N 1
ATOM 774 C CA . THR A 1 105 ? -13.203 1.998 10.723 1.00 91.25 105 THR A CA 1
ATOM 775 C C . THR A 1 105 ? -14.225 2.596 11.679 1.00 91.25 105 THR A C 1
ATOM 777 O O . THR A 1 105 ? -13.884 3.428 12.517 1.00 91.25 105 THR A O 1
ATOM 780 N N . THR A 1 106 ? -15.491 2.196 11.567 1.00 90.31 106 THR A N 1
ATOM 781 C CA . THR A 1 106 ? -16.555 2.645 12.488 1.00 90.31 106 THR A CA 1
ATOM 782 C C . THR A 1 106 ? -16.665 1.762 13.731 1.00 90.31 106 THR A C 1
ATOM 784 O O . THR A 1 106 ? -17.408 2.081 14.655 1.00 90.31 106 THR A O 1
ATOM 787 N N . THR A 1 107 ? -15.959 0.631 13.752 1.00 89.12 107 THR A N 1
ATOM 788 C CA . THR A 1 107 ? -15.913 -0.321 14.870 1.00 89.12 107 THR A CA 1
ATOM 789 C C . THR A 1 107 ? -14.475 -0.767 15.128 1.00 89.12 107 THR A C 1
ATOM 791 O O . THR A 1 107 ? -13.687 -0.779 14.184 1.00 89.12 107 THR A O 1
ATOM 794 N N . PRO A 1 108 ? -14.109 -1.185 16.350 1.00 90.19 108 PRO A N 1
ATOM 795 C CA . PRO A 1 108 ? -12.786 -1.751 16.600 1.00 90.19 108 PRO A CA 1
ATOM 796 C C . PRO A 1 108 ? -12.459 -2.905 15.636 1.00 90.19 108 PRO A C 1
ATOM 798 O O . PRO A 1 108 ? -13.237 -3.858 15.521 1.00 90.19 108 PRO A O 1
ATOM 801 N N . LEU A 1 109 ? -11.334 -2.805 14.926 1.00 90.50 109 LEU A N 1
ATOM 802 C CA . LEU A 1 109 ? -10.949 -3.724 13.848 1.00 90.50 109 LEU A CA 1
ATOM 803 C C . LEU A 1 109 ? -9.502 -4.186 14.028 1.00 90.50 109 LEU A C 1
ATOM 805 O O . LEU A 1 109 ? -8.586 -3.371 14.081 1.00 90.50 109 LEU A O 1
ATOM 809 N N . HIS A 1 110 ? -9.302 -5.494 14.096 1.00 92.38 110 HIS A N 1
ATOM 810 C CA . HIS A 1 110 ? -8.002 -6.138 14.079 1.00 92.38 110 HIS A CA 1
ATOM 811 C C . HIS A 1 110 ? -7.548 -6.310 12.632 1.00 92.38 110 HIS A C 1
ATOM 813 O O . HIS A 1 110 ? -8.279 -6.877 11.821 1.00 92.38 110 HIS A O 1
ATOM 819 N N . VAL A 1 111 ? -6.362 -5.812 12.288 1.00 92.69 111 VAL A N 1
ATOM 820 C CA . VAL A 1 111 ? -5.794 -5.975 10.947 1.00 92.69 111 VAL A CA 1
ATOM 821 C C . VAL A 1 111 ? -5.047 -7.304 10.890 1.00 92.69 111 VAL A C 1
ATOM 823 O O . VAL A 1 111 ? -3.879 -7.405 11.269 1.00 92.69 111 VAL A O 1
ATOM 826 N N . ASP A 1 112 ? -5.735 -8.329 10.393 1.00 92.31 112 ASP A N 1
ATOM 827 C CA . ASP A 1 112 ? -5.219 -9.695 10.320 1.00 92.31 112 ASP A CA 1
ATOM 828 C C . ASP A 1 112 ? -4.100 -9.823 9.286 1.00 92.31 112 ASP A C 1
ATOM 830 O O . ASP A 1 112 ? -3.111 -10.518 9.522 1.00 92.31 112 ASP A O 1
ATOM 834 N N . SER A 1 113 ? -4.251 -9.175 8.124 1.00 94.19 113 SER A N 1
ATOM 835 C CA . SER A 1 113 ? -3.204 -9.189 7.103 1.00 94.19 113 SER A CA 1
ATOM 836 C C . SER A 1 113 ? -3.255 -8.034 6.108 1.00 94.19 113 SER A C 1
ATOM 838 O O . SER A 1 113 ? -4.316 -7.508 5.770 1.00 94.19 113 SER A O 1
ATOM 840 N N . VAL A 1 114 ? -2.077 -7.697 5.586 1.00 96.38 114 VAL A N 1
ATOM 841 C CA . VAL A 1 114 ? -1.862 -6.875 4.395 1.00 96.38 114 VAL A CA 1
ATOM 842 C C . VAL A 1 114 ? -1.192 -7.746 3.340 1.00 96.38 114 VAL A C 1
ATOM 844 O O . VAL A 1 114 ? -0.129 -8.321 3.570 1.00 96.38 114 VAL A O 1
ATOM 847 N N . ILE A 1 115 ? -1.823 -7.844 2.179 1.00 97.19 115 ILE A N 1
ATOM 848 C CA . ILE A 1 115 ? -1.409 -8.680 1.058 1.00 97.19 115 ILE A CA 1
ATOM 849 C C . ILE A 1 115 ? -1.068 -7.755 -0.104 1.00 97.19 115 ILE A C 1
ATOM 851 O O . ILE A 1 115 ? -1.889 -6.932 -0.499 1.00 97.19 115 ILE A O 1
ATOM 855 N N . ILE A 1 116 ? 0.141 -7.884 -0.637 1.00 97.94 116 ILE A N 1
ATOM 856 C CA . ILE A 1 116 ? 0.686 -7.021 -1.685 1.00 97.94 116 ILE A CA 1
ATOM 857 C C . ILE A 1 116 ? 1.130 -7.911 -2.842 1.00 97.94 116 ILE A C 1
ATOM 859 O O . ILE A 1 116 ? 2.041 -8.722 -2.676 1.00 97.94 116 ILE A O 1
ATOM 863 N N . VAL A 1 117 ? 0.514 -7.760 -4.012 1.00 97.44 117 VAL A N 1
ATOM 864 C CA . VAL A 1 117 ? 0.954 -8.414 -5.248 1.00 97.44 117 VAL A CA 1
ATOM 865 C C . VAL A 1 117 ? 1.756 -7.408 -6.052 1.00 97.44 117 VAL A C 1
ATOM 867 O O . VAL A 1 117 ? 1.239 -6.379 -6.477 1.00 97.44 117 VAL A O 1
ATOM 870 N N . HIS A 1 118 ? 3.047 -7.668 -6.220 1.00 97.25 118 HIS A N 1
ATOM 871 C CA . HIS A 1 118 ? 3.972 -6.693 -6.786 1.00 97.25 118 HIS A CA 1
ATOM 872 C C . HIS A 1 118 ? 5.178 -7.364 -7.442 1.00 97.25 118 HIS A C 1
ATOM 874 O O . HIS A 1 118 ? 5.461 -8.544 -7.223 1.00 97.25 118 HIS A O 1
ATOM 880 N N . ARG A 1 119 ? 5.891 -6.592 -8.263 1.00 96.19 119 ARG A N 1
ATOM 881 C CA . ARG A 1 119 ? 7.182 -6.961 -8.849 1.00 96.19 119 ARG A CA 1
ATOM 882 C C . ARG A 1 119 ? 8.021 -5.727 -9.132 1.00 96.19 119 ARG A C 1
ATOM 884 O O . ARG A 1 119 ? 7.509 -4.610 -9.193 1.00 96.19 119 ARG A O 1
ATOM 891 N N . ARG A 1 120 ? 9.300 -5.938 -9.409 1.00 95.38 120 ARG A N 1
ATOM 892 C CA . ARG A 1 120 ? 10.168 -4.926 -10.011 1.00 95.38 120 ARG A CA 1
ATOM 893 C C . ARG A 1 120 ? 10.395 -5.207 -11.489 1.00 95.38 120 ARG A C 1
ATOM 895 O O . ARG A 1 120 ? 10.363 -6.358 -11.931 1.00 95.38 120 ARG A O 1
ATOM 902 N N . ALA A 1 121 ? 10.637 -4.152 -12.251 1.00 93.31 121 ALA A N 1
ATOM 903 C CA . ALA A 1 121 ? 11.323 -4.259 -13.529 1.00 93.31 121 ALA A CA 1
ATOM 904 C C . ALA A 1 121 ? 12.819 -4.569 -13.302 1.00 93.31 121 ALA A C 1
ATOM 906 O O . ALA A 1 121 ? 13.271 -4.661 -12.159 1.00 93.31 121 ALA A O 1
ATOM 907 N N . VAL A 1 122 ? 13.582 -4.803 -14.372 1.00 91.38 122 VAL A N 1
ATOM 908 C CA . VAL A 1 122 ? 14.941 -5.380 -14.297 1.00 91.38 122 VAL A CA 1
ATOM 909 C C . VAL A 1 122 ? 15.850 -4.574 -13.364 1.00 91.38 122 VAL A C 1
ATOM 911 O O . VAL A 1 122 ? 16.493 -5.149 -12.482 1.00 91.38 122 VAL A O 1
ATOM 914 N N . GLU A 1 123 ? 15.811 -3.249 -13.487 1.00 90.19 123 GLU A N 1
ATOM 915 C CA . GLU A 1 123 ? 16.602 -2.311 -12.678 1.00 90.19 123 GLU A CA 1
ATOM 916 C C . GLU A 1 123 ? 15.752 -1.602 -11.604 1.00 90.19 123 GLU A C 1
ATOM 918 O O . GLU A 1 123 ? 16.136 -0.564 -11.055 1.00 90.19 123 GLU A O 1
ATOM 923 N N . GLY A 1 124 ? 14.546 -2.120 -11.343 1.00 94.44 124 GLY A N 1
ATOM 924 C CA . GLY A 1 124 ? 13.601 -1.534 -10.400 1.00 94.44 124 GLY A CA 1
ATOM 925 C C . GLY A 1 124 ? 14.017 -1.763 -8.945 1.00 94.44 124 GLY A C 1
ATOM 926 O O . GLY A 1 124 ? 14.988 -2.484 -8.684 1.00 94.44 124 GLY A O 1
ATOM 927 N N . PRO A 1 125 ? 13.289 -1.178 -7.980 1.00 96.62 125 PRO A N 1
ATOM 928 C CA . PRO A 1 125 ? 13.616 -1.302 -6.563 1.00 96.62 125 PRO A CA 1
ATOM 929 C C . PRO A 1 125 ? 13.603 -2.765 -6.123 1.00 96.62 125 PRO A C 1
ATOM 931 O O . PRO A 1 125 ? 12.611 -3.467 -6.303 1.00 96.62 125 PRO A O 1
ATOM 934 N N . ALA A 1 126 ? 14.717 -3.222 -5.555 1.00 96.62 126 ALA A N 1
ATOM 935 C CA . ALA A 1 126 ? 14.919 -4.587 -5.081 1.00 96.62 126 ALA A CA 1
ATOM 936 C C . ALA A 1 126 ? 14.351 -4.832 -3.678 1.00 96.62 126 ALA A C 1
ATOM 938 O O . ALA A 1 126 ? 14.277 -5.982 -3.244 1.00 96.62 126 ALA A O 1
ATOM 939 N N . ARG A 1 127 ? 13.961 -3.772 -2.963 1.00 97.62 127 ARG A N 1
ATOM 940 C CA . ARG A 1 127 ? 13.431 -3.840 -1.600 1.00 97.62 127 ARG A CA 1
ATOM 941 C C . ARG A 1 127 ? 12.137 -3.047 -1.480 1.00 97.62 127 ARG A C 1
ATOM 943 O O . ARG A 1 127 ? 11.965 -2.028 -2.145 1.00 97.62 127 ARG A O 1
ATOM 950 N N . LEU A 1 128 ? 11.237 -3.505 -0.619 1.00 97.94 128 LEU A N 1
ATOM 951 C CA . LEU A 1 128 ? 10.016 -2.805 -0.241 1.00 97.94 128 LEU A CA 1
ATOM 952 C C . LEU A 1 128 ? 9.949 -2.740 1.279 1.00 97.94 128 LEU A C 1
ATOM 954 O O . LEU A 1 128 ? 9.771 -3.766 1.936 1.00 97.94 128 LEU A O 1
ATOM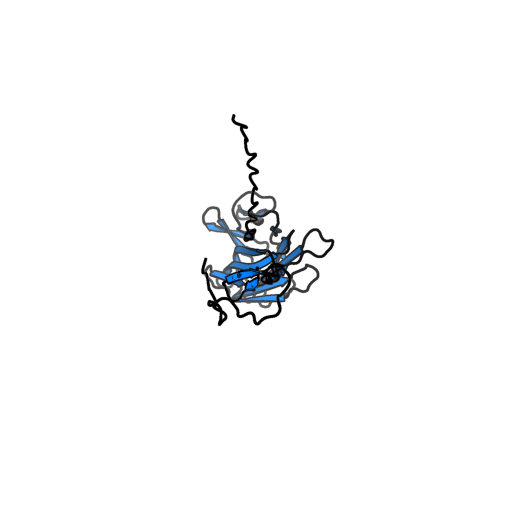 958 N N . LYS A 1 129 ? 10.028 -1.524 1.818 1.00 98.12 129 LYS A N 1
ATOM 959 C CA . LYS A 1 129 ? 9.683 -1.255 3.209 1.00 98.12 129 LYS A CA 1
ATOM 960 C C . LYS A 1 129 ? 8.199 -0.924 3.315 1.00 98.12 129 LYS A C 1
ATOM 962 O O . LYS A 1 129 ? 7.684 -0.095 2.567 1.00 98.12 129 LYS A O 1
ATOM 967 N N . VAL A 1 130 ? 7.524 -1.567 4.256 1.00 97.69 130 VAL A N 1
ATOM 968 C CA . VAL A 1 130 ? 6.125 -1.324 4.592 1.00 97.69 130 VAL A CA 1
ATOM 969 C C . VAL A 1 130 ? 6.057 -0.811 6.017 1.00 97.69 130 VAL A C 1
ATOM 971 O O . VAL A 1 130 ? 6.581 -1.432 6.943 1.00 97.69 130 VAL A O 1
ATOM 974 N N . SER A 1 131 ? 5.396 0.325 6.191 1.00 96.44 131 SER A N 1
ATOM 975 C CA . SER A 1 131 ? 5.190 0.950 7.488 1.00 96.44 131 SER A CA 1
ATOM 976 C C . SER A 1 131 ? 3.706 1.133 7.774 1.00 96.44 131 SER A C 1
ATOM 978 O O . SER A 1 131 ? 2.906 1.375 6.871 1.00 96.44 131 SER A O 1
ATOM 980 N N . TYR A 1 132 ? 3.346 1.001 9.043 1.00 94.31 132 TYR A N 1
ATOM 981 C CA . TYR A 1 132 ? 1.975 1.005 9.528 1.00 94.31 132 TYR A CA 1
ATOM 982 C C . TYR A 1 132 ? 1.839 1.953 10.720 1.00 94.31 132 TYR A C 1
ATOM 984 O O . TYR A 1 132 ? 2.736 2.042 11.561 1.00 94.31 132 TYR A O 1
ATOM 992 N N . GLY A 1 133 ? 0.720 2.671 10.789 1.00 92.19 133 GLY A N 1
ATOM 993 C CA . GLY A 1 133 ? 0.373 3.539 11.912 1.00 92.19 133 GLY A CA 1
ATOM 994 C C . GLY A 1 133 ? -1.108 3.424 12.252 1.00 92.19 133 GLY A C 1
ATOM 995 O O . GLY A 1 133 ? -1.950 3.534 11.365 1.00 92.19 133 GLY A O 1
ATOM 996 N N . GLN A 1 134 ? -1.415 3.230 13.535 1.00 86.19 134 GLN A N 1
ATOM 997 C CA . GLN A 1 134 ? -2.780 3.066 14.063 1.00 86.19 134 GLN A CA 1
ATOM 998 C C . GLN A 1 134 ? -3.534 4.391 14.265 1.00 86.19 134 GLN A C 1
ATOM 1000 O O . GLN A 1 134 ? -4.681 4.384 14.687 1.00 86.19 134 GLN A O 1
ATOM 1005 N N . ASP A 1 135 ? -2.883 5.528 14.017 1.00 80.12 135 ASP A N 1
ATOM 1006 C CA . ASP A 1 135 ? -3.470 6.867 14.066 1.00 80.12 135 ASP A CA 1
ATOM 1007 C C . ASP A 1 135 ? -2.578 7.803 13.220 1.00 80.12 135 ASP A C 1
ATOM 1009 O O . ASP A 1 135 ? -1.351 7.677 13.280 1.00 80.12 135 ASP A O 1
ATOM 1013 N N . PRO A 1 136 ? -3.139 8.742 12.435 1.00 75.62 136 PRO A N 1
ATOM 1014 C CA . PRO A 1 136 ? -2.398 9.789 11.727 1.00 75.62 136 PRO A CA 1
ATOM 1015 C C . PRO A 1 136 ? -1.408 10.600 12.576 1.00 75.62 136 PRO A C 1
ATOM 1017 O O . PRO A 1 136 ? -0.484 11.200 12.031 1.00 75.62 136 PRO A O 1
ATOM 1020 N N . THR A 1 137 ? -1.633 10.678 13.886 1.00 80.25 137 THR A N 1
ATOM 1021 C CA . THR A 1 137 ? -0.798 11.410 14.846 1.00 80.25 137 THR A CA 1
ATOM 1022 C C . THR A 1 137 ? 0.360 10.577 15.388 1.00 80.25 137 THR A C 1
ATOM 1024 O O . THR A 1 137 ? 1.319 11.140 15.921 1.00 80.25 137 THR A O 1
ATOM 1027 N N . MET A 1 138 ? 0.304 9.250 15.243 1.00 80.38 138 MET A N 1
ATOM 1028 C CA . MET A 1 138 ? 1.371 8.359 15.677 1.00 80.38 138 MET A CA 1
ATOM 1029 C C . MET A 1 138 ? 2.463 8.243 14.609 1.00 80.38 138 MET A C 1
ATOM 1031 O O . MET A 1 138 ? 2.174 8.245 13.408 1.00 80.38 138 MET A O 1
ATOM 1035 N N . PRO A 1 139 ? 3.737 8.108 15.018 1.00 86.69 139 PRO A N 1
ATOM 1036 C CA . PRO A 1 139 ? 4.795 7.784 14.077 1.00 86.69 139 PRO A CA 1
ATOM 1037 C C . PRO A 1 139 ? 4.530 6.405 13.469 1.00 86.69 139 PRO A C 1
ATOM 1039 O O . PRO A 1 139 ? 4.175 5.460 14.175 1.00 86.69 139 PRO A O 1
ATOM 1042 N N . MET A 1 140 ? 4.726 6.282 12.158 1.00 91.19 140 MET A N 1
ATOM 1043 C CA . MET A 1 140 ? 4.621 4.984 11.500 1.00 91.19 140 MET A CA 1
ATOM 1044 C C . MET A 1 140 ? 5.759 4.067 11.941 1.00 91.19 140 MET A C 1
ATOM 1046 O O . MET A 1 140 ? 6.924 4.470 11.972 1.00 91.19 140 MET A O 1
ATOM 1050 N N . VAL A 1 141 ? 5.414 2.819 12.235 1.00 92.94 141 VAL A N 1
ATOM 1051 C CA . VAL A 1 141 ? 6.356 1.766 12.612 1.00 92.94 141 VAL A CA 1
ATOM 1052 C C . VAL A 1 141 ? 6.594 0.869 11.403 1.00 92.94 141 VAL A C 1
ATOM 1054 O O . VAL A 1 141 ? 5.703 0.656 10.585 1.00 92.94 141 VAL A O 1
ATOM 1057 N N . GLU A 1 142 ? 7.814 0.367 11.248 1.00 95.62 142 GLU A N 1
ATOM 1058 C CA . GLU A 1 142 ? 8.122 -0.631 10.225 1.00 95.62 142 GLU A CA 1
ATOM 1059 C C . GLU A 1 142 ? 7.386 -1.940 10.528 1.00 95.62 142 GLU A C 1
ATOM 1061 O O . GLU A 1 142 ? 7.591 -2.539 11.580 1.00 95.62 142 GLU A O 1
ATOM 1066 N N . ALA A 1 143 ? 6.522 -2.357 9.604 1.00 95.25 143 ALA A N 1
ATOM 1067 C CA . ALA A 1 143 ? 5.807 -3.625 9.672 1.00 95.25 143 ALA A CA 1
ATOM 1068 C C . ALA A 1 143 ? 6.571 -4.735 8.935 1.00 95.25 143 ALA A C 1
ATOM 1070 O O . ALA A 1 143 ? 6.553 -5.885 9.363 1.00 95.25 143 ALA A O 1
ATOM 1071 N N . ALA A 1 144 ? 7.246 -4.397 7.831 1.00 96.94 144 ALA A N 1
ATOM 1072 C CA . ALA A 1 144 ? 8.084 -5.331 7.087 1.00 96.94 144 ALA A CA 1
ATOM 1073 C C . ALA A 1 144 ? 9.118 -4.609 6.210 1.00 96.94 144 ALA A C 1
ATOM 1075 O O . ALA A 1 144 ? 8.882 -3.494 5.745 1.00 96.94 144 ALA A O 1
ATOM 1076 N N . ASP A 1 145 ? 10.218 -5.294 5.905 1.00 97.62 145 ASP A N 1
ATOM 1077 C CA . ASP A 1 145 ? 11.154 -4.931 4.839 1.00 97.62 145 ASP A CA 1
ATOM 1078 C C . ASP A 1 145 ? 11.514 -6.195 4.045 1.00 97.62 145 ASP A C 1
ATOM 1080 O O . ASP A 1 145 ? 12.200 -7.096 4.541 1.00 97.62 145 ASP A O 1
ATOM 1084 N N . VAL A 1 146 ? 11.000 -6.287 2.818 1.00 97.19 146 VAL A N 1
ATOM 1085 C CA . VAL A 1 146 ? 11.025 -7.505 1.997 1.00 97.19 146 VAL A CA 1
ATOM 1086 C C . VAL A 1 146 ? 11.754 -7.294 0.677 1.00 97.19 146 VAL A C 1
ATOM 1088 O O . VAL A 1 146 ? 11.899 -6.174 0.189 1.00 97.19 146 VAL A O 1
ATOM 1091 N N . GLU A 1 147 ? 12.195 -8.391 0.069 1.00 96.81 147 GLU A N 1
ATOM 1092 C CA . GLU A 1 147 ? 12.718 -8.374 -1.296 1.00 96.81 147 GLU A CA 1
ATOM 1093 C C . GLU A 1 147 ? 11.594 -8.260 -2.326 1.00 96.81 147 GLU A C 1
ATOM 1095 O O . GLU A 1 147 ? 10.514 -8.827 -2.158 1.00 96.81 147 GLU A O 1
ATOM 1100 N N . VAL A 1 148 ? 11.876 -7.555 -3.421 1.00 96.81 148 VAL A N 1
ATOM 1101 C CA . VAL A 1 148 ? 10.968 -7.420 -4.561 1.00 96.81 148 VAL A CA 1
ATOM 1102 C C . VAL A 1 148 ? 11.517 -8.244 -5.731 1.00 96.81 148 VAL A C 1
ATOM 1104 O O . VAL A 1 148 ? 12.556 -7.893 -6.305 1.00 96.81 148 VAL A O 1
ATOM 1107 N N . PRO A 1 149 ? 10.854 -9.341 -6.123 1.00 94.50 149 PRO A N 1
ATOM 1108 C CA . PRO A 1 149 ? 11.297 -10.153 -7.246 1.00 94.50 149 PRO A CA 1
ATOM 1109 C C . PRO A 1 149 ? 10.958 -9.510 -8.594 1.00 94.50 149 PRO A C 1
ATOM 1111 O O . PRO A 1 149 ? 10.123 -8.614 -8.711 1.00 94.50 149 PRO A O 1
ATOM 1114 N N . ASN A 1 150 ? 11.620 -9.997 -9.643 1.00 93.31 150 ASN A N 1
ATOM 1115 C CA . ASN A 1 150 ? 11.406 -9.575 -11.032 1.00 93.31 150 ASN A CA 1
ATOM 1116 C C . ASN A 1 150 ? 10.138 -10.176 -11.679 1.00 93.31 150 ASN A C 1
ATOM 1118 O O . ASN A 1 150 ? 9.769 -9.796 -12.790 1.00 93.31 150 ASN A O 1
ATOM 1122 N N . ALA A 1 151 ? 9.468 -11.097 -10.988 1.00 94.00 151 ALA A N 1
ATOM 1123 C CA . ALA A 1 151 ? 8.173 -11.663 -11.350 1.00 94.00 151 ALA A CA 1
ATOM 1124 C C . ALA A 1 151 ? 7.123 -11.267 -10.306 1.00 94.00 151 ALA A C 1
ATOM 1126 O O . ALA A 1 151 ? 7.480 -10.969 -9.168 1.00 94.00 151 ALA A O 1
ATOM 1127 N N . TYR A 1 152 ? 5.839 -11.265 -10.681 1.00 94.31 152 TYR A N 1
ATOM 1128 C CA . TYR A 1 152 ? 4.764 -11.005 -9.721 1.00 94.31 152 TYR A CA 1
ATOM 1129 C C . TYR A 1 152 ? 4.805 -12.026 -8.589 1.00 94.31 152 TYR A C 1
ATOM 1131 O O . TYR A 1 152 ? 4.721 -13.231 -8.821 1.00 94.31 152 TYR A O 1
ATOM 1139 N N . THR A 1 153 ? 4.943 -11.516 -7.369 1.00 94.25 153 THR A N 1
ATOM 1140 C CA . THR A 1 153 ? 4.879 -12.299 -6.140 1.00 94.25 153 THR A CA 1
ATOM 1141 C C . THR A 1 153 ? 3.874 -11.690 -5.185 1.00 94.25 153 THR A C 1
ATOM 1143 O O . THR A 1 153 ? 3.515 -10.518 -5.304 1.00 94.25 153 THR A O 1
ATOM 1146 N N . THR A 1 154 ? 3.463 -12.487 -4.206 1.00 96.31 154 THR A N 1
ATOM 1147 C CA . THR A 1 154 ? 2.634 -12.040 -3.093 1.00 96.31 154 THR A CA 1
ATOM 1148 C C . THR A 1 154 ? 3.483 -11.891 -1.836 1.00 96.31 154 THR A C 1
ATOM 1150 O O . THR A 1 154 ? 4.061 -12.863 -1.350 1.00 96.31 154 THR A O 1
ATOM 1153 N N . THR A 1 155 ? 3.510 -10.688 -1.276 1.00 96.50 155 THR A N 1
ATOM 1154 C CA . THR A 1 155 ? 3.989 -10.430 0.082 1.00 96.50 155 THR A CA 1
ATOM 1155 C C . THR A 1 155 ? 2.798 -10.382 1.025 1.00 96.50 155 THR A C 1
ATOM 1157 O O . THR A 1 155 ? 1.828 -9.676 0.762 1.00 96.50 155 THR A O 1
ATOM 1160 N N . VAL A 1 156 ? 2.878 -11.121 2.131 1.00 97.00 156 VAL A N 1
ATOM 1161 C CA . VAL A 1 156 ? 1.850 -11.139 3.176 1.00 97.00 156 VAL A CA 1
ATOM 1162 C C . VAL A 1 156 ? 2.475 -10.681 4.485 1.00 97.00 156 VAL A C 1
ATOM 1164 O O . VAL A 1 156 ? 3.436 -11.281 4.959 1.00 97.00 156 VAL A O 1
ATOM 1167 N N . ILE A 1 157 ? 1.919 -9.622 5.059 1.00 95.81 157 ILE A N 1
ATOM 1168 C CA . ILE A 1 157 ? 2.248 -9.116 6.390 1.00 95.81 157 ILE A CA 1
ATOM 1169 C C . ILE A 1 157 ? 1.058 -9.456 7.269 1.00 95.81 157 ILE A C 1
ATOM 1171 O O . ILE A 1 157 ? -0.067 -9.105 6.924 1.00 95.81 157 ILE A O 1
ATOM 1175 N N . THR A 1 158 ? 1.282 -10.166 8.364 1.00 94.00 158 THR A N 1
ATOM 1176 C CA . THR A 1 158 ? 0.215 -10.650 9.246 1.00 94.00 158 THR A CA 1
ATOM 1177 C C . THR A 1 158 ? 0.243 -9.932 10.581 1.00 94.00 158 THR A C 1
ATOM 1179 O O . THR A 1 158 ? 1.317 -9.539 11.025 1.00 94.00 158 THR A O 1
ATOM 1182 N N . ASP A 1 159 ? -0.915 -9.861 11.233 1.00 87.06 159 ASP A N 1
ATOM 1183 C CA . ASP A 1 159 ? -1.060 -9.450 12.631 1.00 87.06 159 ASP A CA 1
ATOM 1184 C C . ASP A 1 159 ? -0.493 -8.044 12.915 1.00 87.06 159 ASP A C 1
ATOM 1186 O O . ASP A 1 159 ? 0.518 -7.870 13.595 1.00 87.06 159 ASP A O 1
ATOM 1190 N N . LEU A 1 160 ? -1.139 -7.014 12.350 1.00 90.44 160 LEU A N 1
ATOM 1191 C CA . LEU A 1 16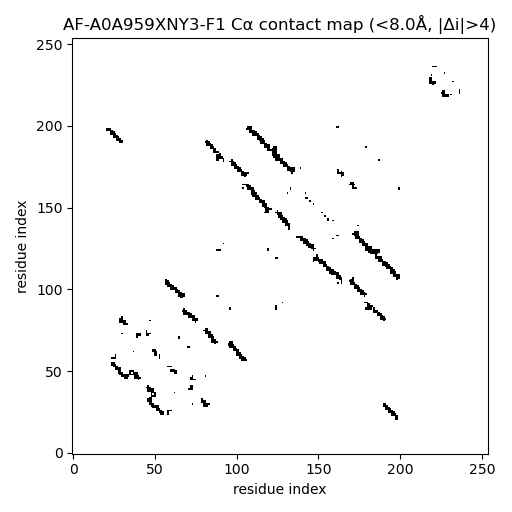0 ? -0.768 -5.605 12.568 1.00 90.44 160 LEU A CA 1
ATOM 1192 C C . LEU A 1 160 ? -1.498 -4.980 13.777 1.00 90.44 160 LEU A C 1
ATOM 1194 O O . LEU A 1 160 ? -1.341 -3.788 14.070 1.00 90.44 160 LEU A O 1
ATOM 1198 N N . GLY A 1 161 ? -2.278 -5.786 14.500 1.00 90.12 161 GLY A N 1
ATOM 1199 C CA . GLY A 1 161 ? -2.951 -5.407 15.732 1.00 90.12 161 GLY A CA 1
ATOM 1200 C C . GLY A 1 161 ? -4.292 -4.698 15.543 1.00 90.12 161 GLY A C 1
ATOM 1201 O O . GLY A 1 161 ? -4.861 -4.616 14.453 1.00 90.12 161 GLY A O 1
ATOM 1202 N N . CYS A 1 162 ? -4.810 -4.197 16.662 1.00 91.25 162 CYS A N 1
ATOM 1203 C CA . CYS A 1 162 ? -6.130 -3.587 16.765 1.00 91.25 162 CYS A CA 1
ATOM 1204 C C . CYS A 1 162 ? -6.126 -2.084 16.490 1.00 91.25 162 CYS A C 1
ATOM 1206 O O . CYS A 1 162 ? -5.298 -1.342 17.015 1.00 91.25 162 CYS A O 1
ATOM 1208 N N . ILE A 1 163 ? -7.098 -1.643 15.698 1.00 90.31 163 ILE A N 1
ATOM 1209 C CA . ILE A 1 163 ? -7.458 -0.242 15.508 1.00 90.31 163 ILE A CA 1
ATOM 1210 C C . ILE A 1 163 ? -8.661 0.028 16.397 1.00 90.31 163 ILE A C 1
ATOM 1212 O O . ILE A 1 163 ? -9.758 -0.479 16.149 1.00 90.31 163 ILE A O 1
ATOM 1216 N N . GLU A 1 164 ? -8.452 0.835 17.426 1.00 89.62 164 GLU A N 1
ATOM 1217 C CA . GLU A 1 164 ? -9.512 1.250 18.334 1.00 89.62 164 GLU A CA 1
ATOM 1218 C C . GLU A 1 164 ? -10.259 2.469 17.784 1.00 89.62 164 GLU A C 1
ATOM 1220 O O . GLU A 1 164 ? -9.706 3.293 17.053 1.00 89.62 164 GLU A O 1
ATOM 1225 N N . VAL A 1 165 ? -11.530 2.604 18.165 1.00 88.94 165 VAL A N 1
ATOM 1226 C CA . VAL A 1 165 ? -12.301 3.834 17.950 1.00 88.94 165 VAL A CA 1
ATOM 1227 C C . VAL A 1 165 ? -12.224 4.643 19.247 1.00 88.94 165 VAL A C 1
ATOM 1229 O O . VAL A 1 165 ? -12.805 4.211 20.247 1.00 88.94 165 VAL A O 1
ATOM 1232 N N . PRO A 1 166 ? -11.507 5.784 19.285 1.00 86.19 166 PRO A N 1
ATOM 1233 C CA . PRO A 1 166 ? -11.357 6.556 20.513 1.00 86.19 166 PRO A CA 1
ATOM 1234 C C . PRO A 1 166 ? -12.707 6.988 21.090 1.00 86.19 166 PRO A C 1
ATOM 1236 O O . PRO A 1 166 ? -13.628 7.349 20.355 1.00 86.19 166 PRO A O 1
ATOM 1239 N N . THR A 1 167 ? -12.827 7.011 22.419 1.00 84.81 167 THR A N 1
ATOM 1240 C CA . THR A 1 167 ? -14.050 7.473 23.088 1.00 84.81 167 THR A CA 1
ATOM 1241 C C . THR A 1 167 ? -14.395 8.900 22.655 1.00 84.81 167 THR A C 1
ATOM 1243 O O . THR A 1 167 ? -13.610 9.823 22.857 1.00 84.81 167 THR A O 1
ATOM 1246 N N . GLY A 1 168 ? -15.586 9.087 22.082 1.00 86.06 168 GLY A N 1
ATOM 1247 C CA . GLY A 1 168 ? -16.048 10.381 21.567 1.00 86.06 168 GLY A CA 1
ATOM 1248 C C . GLY A 1 168 ? -15.694 10.655 20.100 1.00 86.06 168 GLY A C 1
ATOM 1249 O O . GLY A 1 168 ? -16.157 11.657 19.558 1.00 86.06 168 GLY A O 1
ATOM 1250 N N . ALA A 1 169 ? -14.938 9.773 19.441 1.00 87.25 169 ALA A N 1
ATOM 1251 C CA . ALA A 1 169 ? -14.744 9.791 17.995 1.00 87.25 169 ALA A CA 1
ATOM 1252 C C . ALA A 1 169 ? -15.800 8.923 17.293 1.00 87.25 169 ALA A C 1
ATOM 1254 O O . ALA A 1 169 ? -16.274 7.927 17.836 1.00 87.25 169 ALA A O 1
ATOM 1255 N N . ALA A 1 170 ? -16.161 9.294 16.064 1.00 87.12 170 ALA A N 1
ATOM 1256 C CA . ALA A 1 170 ? -17.070 8.498 15.237 1.00 87.12 170 ALA A CA 1
ATOM 1257 C C . ALA A 1 170 ? -16.353 7.353 14.494 1.00 87.12 170 ALA A C 1
ATOM 1259 O O . ALA A 1 170 ? -17.005 6.417 14.035 1.00 87.12 170 ALA A O 1
ATOM 1260 N N . TYR A 1 171 ? -15.026 7.437 14.360 1.00 90.62 171 TYR A N 1
ATOM 1261 C CA . TYR A 1 171 ? -14.217 6.506 13.575 1.00 90.62 171 TYR A CA 1
ATOM 1262 C C . TYR A 1 171 ? -12.834 6.333 14.209 1.00 90.62 171 TYR A C 1
ATOM 1264 O O . TYR A 1 171 ? -12.271 7.288 14.747 1.00 90.62 171 TYR A O 1
ATOM 1272 N N . GLY A 1 172 ? -12.291 5.125 14.103 1.00 91.06 172 GLY A N 1
ATOM 1273 C CA . GLY A 1 172 ? -10.860 4.855 14.176 1.00 91.06 172 GLY A CA 1
ATOM 1274 C C . GLY A 1 172 ? -10.238 5.015 12.790 1.00 91.06 172 GLY A C 1
ATOM 1275 O O . GLY A 1 172 ? -10.940 5.047 11.776 1.00 91.06 172 GLY A O 1
ATOM 1276 N N . SER A 1 173 ? -8.917 5.116 12.725 1.00 92.00 173 SER A N 1
ATOM 1277 C CA . SER A 1 173 ? -8.201 5.315 11.465 1.00 92.00 173 SER A CA 1
ATOM 1278 C C . SER A 1 173 ? -6.876 4.586 11.481 1.00 92.00 173 SER A C 1
ATOM 1280 O O . SER A 1 173 ? -6.266 4.511 12.531 1.00 92.00 173 SER A O 1
ATOM 1282 N N . PHE A 1 174 ? -6.380 4.141 10.337 1.00 92.62 174 PHE A N 1
ATOM 1283 C CA . PHE A 1 174 ? -4.989 3.721 10.215 1.00 92.62 174 PHE A CA 1
ATOM 1284 C C . PHE A 1 174 ? -4.397 4.188 8.893 1.00 92.62 174 PHE A C 1
ATOM 1286 O O . PHE A 1 174 ? -5.106 4.591 7.965 1.00 92.62 174 PHE A O 1
ATOM 1293 N N . GLN A 1 175 ? -3.076 4.125 8.813 1.00 94.56 175 GLN A N 1
ATOM 1294 C CA . GLN A 1 175 ? -2.318 4.450 7.619 1.00 94.56 175 GLN A CA 1
ATOM 1295 C C . GLN A 1 175 ? -1.343 3.327 7.285 1.00 94.56 175 GLN A C 1
ATOM 1297 O O . GLN A 1 175 ? -0.701 2.757 8.169 1.00 94.56 175 GLN A O 1
ATOM 1302 N N . LEU A 1 176 ? -1.220 3.043 5.992 1.00 95.62 176 LEU A N 1
ATOM 1303 C CA . LEU A 1 176 ? -0.240 2.116 5.443 1.00 95.62 176 LEU A CA 1
ATOM 1304 C C . LEU A 1 176 ? 0.629 2.869 4.440 1.00 95.62 176 LEU A C 1
ATOM 1306 O O . LEU A 1 176 ? 0.114 3.547 3.547 1.00 95.62 176 LEU A O 1
ATOM 1310 N N . MET A 1 177 ? 1.941 2.740 4.584 1.00 96.50 177 MET A N 1
ATOM 1311 C CA . MET A 1 177 ? 2.932 3.369 3.724 1.00 96.50 177 MET A CA 1
ATOM 1312 C C . MET A 1 177 ? 3.811 2.306 3.070 1.00 96.50 177 MET A C 1
ATOM 1314 O O . MET A 1 177 ? 4.348 1.428 3.740 1.00 96.50 177 MET A O 1
ATOM 1318 N N . LEU A 1 178 ? 3.954 2.409 1.752 1.00 97.75 178 LEU A N 1
ATOM 1319 C CA . LEU A 1 178 ? 4.760 1.547 0.900 1.00 97.75 178 LEU A CA 1
ATOM 1320 C C . LEU A 1 178 ? 5.949 2.355 0.378 1.00 97.75 178 LEU A C 1
ATOM 1322 O O . LEU A 1 178 ? 5.769 3.391 -0.265 1.00 97.75 178 LEU A O 1
ATOM 1326 N N . GLN A 1 179 ? 7.162 1.883 0.649 1.00 97.50 179 GLN A N 1
ATOM 1327 C CA . GLN A 1 179 ? 8.407 2.540 0.259 1.00 97.50 179 GLN A CA 1
ATOM 1328 C C . GLN A 1 179 ? 9.333 1.549 -0.454 1.00 97.50 179 GLN A C 1
ATOM 1330 O O . GLN A 1 179 ? 10.227 0.969 0.169 1.00 97.50 179 GLN A O 1
ATOM 1335 N N . PRO A 1 180 ? 9.122 1.309 -1.758 1.00 97.12 180 PRO A N 1
ATOM 1336 C CA . PRO A 1 180 ? 10.119 0.670 -2.600 1.00 97.12 180 PRO A CA 1
ATOM 1337 C C . PRO A 1 180 ? 11.435 1.454 -2.598 1.00 97.12 180 PRO A C 1
ATOM 1339 O O . PRO A 1 180 ? 11.446 2.683 -2.676 1.00 97.12 180 PRO A O 1
ATOM 1342 N N . TYR A 1 181 ? 12.553 0.743 -2.515 1.00 97.00 181 TYR A N 1
ATOM 1343 C CA . TYR A 1 181 ? 13.891 1.324 -2.545 1.00 97.00 181 TYR A CA 1
ATOM 1344 C C . TYR A 1 181 ? 14.919 0.311 -3.073 1.00 97.00 181 TYR A C 1
ATOM 1346 O O . TYR A 1 181 ? 14.583 -0.828 -3.404 1.00 97.00 181 TYR A O 1
ATOM 1354 N N . SER A 1 182 ? 16.188 0.716 -3.142 1.00 94.62 182 SER A N 1
ATOM 1355 C CA . SER A 1 182 ? 17.292 -0.130 -3.614 1.00 94.62 182 SER A CA 1
ATOM 1356 C C . SER A 1 182 ? 17.133 -0.531 -5.089 1.00 94.62 182 SER A C 1
ATOM 1358 O O . SER A 1 182 ? 17.102 -1.709 -5.435 1.00 94.62 182 SER A O 1
ATOM 1360 N N . GLY A 1 183 ? 16.967 0.459 -5.969 1.00 82.56 183 GLY A N 1
ATOM 1361 C CA . GLY A 1 183 ? 16.894 0.272 -7.423 1.00 82.56 183 GLY A CA 1
ATOM 1362 C C . GLY A 1 183 ? 17.762 1.275 -8.180 1.00 82.56 183 GLY A C 1
ATOM 1363 O O . GLY A 1 183 ? 18.242 2.252 -7.601 1.00 82.56 183 GLY A O 1
ATOM 1364 N N . ASN A 1 184 ? 17.919 1.044 -9.483 1.00 83.75 184 ASN A N 1
ATOM 1365 C CA .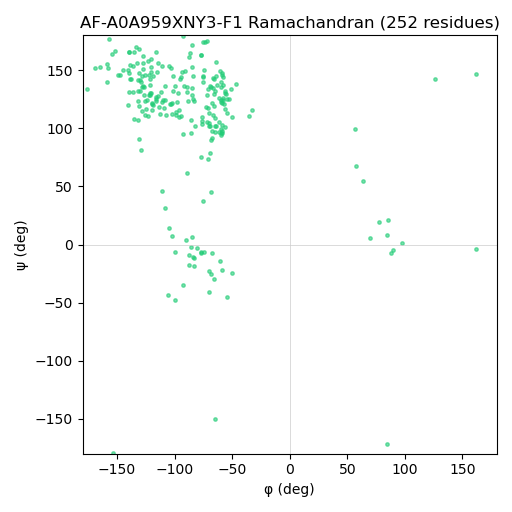 ASN A 1 184 ? 18.708 1.872 -10.401 1.00 83.75 184 ASN A CA 1
ATOM 1366 C C . ASN A 1 184 ? 17.816 2.670 -11.375 1.00 83.75 184 ASN A C 1
ATOM 1368 O O . ASN A 1 184 ? 18.213 2.959 -12.502 1.00 83.75 184 ASN A O 1
ATOM 1372 N N . GLY A 1 185 ? 16.613 3.053 -10.932 1.00 80.06 185 GLY A N 1
ATOM 1373 C CA . GLY A 1 185 ? 15.748 4.016 -11.628 1.00 80.06 185 GLY A CA 1
ATOM 1374 C C . GLY A 1 185 ? 14.642 3.433 -12.510 1.00 80.06 185 GLY A C 1
ATOM 1375 O O . GLY A 1 185 ? 13.902 4.209 -13.108 1.00 80.06 185 GLY A O 1
ATOM 1376 N N . ASP A 1 186 ? 14.499 2.111 -12.576 1.00 89.62 186 ASP A N 1
ATOM 1377 C CA . ASP A 1 186 ? 13.424 1.447 -13.324 1.00 89.62 186 ASP A CA 1
ATOM 1378 C C . ASP A 1 186 ? 12.204 1.158 -12.418 1.00 89.62 186 ASP A C 1
ATOM 1380 O O . ASP A 1 186 ? 12.171 1.489 -11.226 1.00 89.62 186 ASP A O 1
ATOM 1384 N N . ASN A 1 187 ? 11.171 0.570 -13.009 1.00 93.50 187 ASN A N 1
ATOM 1385 C CA . ASN A 1 187 ? 9.815 0.574 -12.489 1.00 93.50 187 ASN A CA 1
ATOM 1386 C C . ASN A 1 187 ? 9.604 -0.380 -11.306 1.00 93.50 187 ASN A C 1
ATOM 1388 O O . ASN A 1 187 ? 10.080 -1.520 -11.288 1.00 93.50 187 ASN A O 1
ATOM 1392 N N . TRP A 1 188 ? 8.760 0.047 -10.370 1.00 96.44 188 TRP A N 1
ATOM 1393 C CA . TRP A 1 188 ? 8.039 -0.841 -9.463 1.00 96.44 188 TRP A CA 1
ATOM 1394 C C . TRP A 1 188 ? 6.602 -1.000 -9.936 1.00 96.44 188 TRP A C 1
ATOM 1396 O O . TRP A 1 188 ? 5.950 0.004 -10.218 1.00 96.44 188 TRP A O 1
ATOM 1406 N N . LEU A 1 189 ? 6.115 -2.238 -10.007 1.00 96.06 189 LEU A N 1
ATOM 1407 C CA . LEU A 1 189 ? 4.754 -2.549 -10.420 1.00 96.06 189 LEU A CA 1
ATOM 1408 C C . LEU A 1 189 ? 3.973 -3.153 -9.254 1.00 96.06 189 LEU A C 1
ATOM 1410 O O . LEU A 1 189 ? 4.409 -4.141 -8.661 1.00 96.06 189 LEU A O 1
ATOM 1414 N N . LEU A 1 190 ? 2.808 -2.581 -8.974 1.00 96.94 190 LEU A N 1
ATOM 1415 C CA . LEU A 1 190 ? 1.881 -2.983 -7.922 1.00 96.94 190 LEU A CA 1
ATOM 1416 C C . LEU A 1 190 ? 0.546 -3.386 -8.561 1.00 96.94 190 LEU A C 1
ATOM 1418 O O . LEU A 1 190 ? -0.057 -2.579 -9.253 1.00 96.94 190 LEU A O 1
ATOM 1422 N N . ASP A 1 191 ? 0.116 -4.627 -8.365 1.00 95.06 191 ASP A N 1
ATOM 1423 C CA . ASP A 1 191 ? -1.035 -5.241 -9.050 1.00 95.06 191 ASP A CA 1
ATOM 1424 C C . ASP A 1 191 ? -2.267 -5.380 -8.151 1.00 95.06 191 ASP A C 1
ATOM 1426 O O . ASP A 1 191 ? -3.370 -4.989 -8.520 1.00 95.06 191 ASP A O 1
ATOM 1430 N N . GLU A 1 192 ? -2.065 -5.822 -6.909 1.00 95.06 192 GLU A N 1
ATOM 1431 C CA . GLU A 1 192 ? -3.120 -5.870 -5.897 1.00 95.06 192 GLU A CA 1
ATOM 1432 C C . GLU A 1 192 ? -2.569 -5.416 -4.547 1.00 95.06 192 GLU A C 1
ATOM 1434 O O . GLU A 1 192 ? -1.443 -5.742 -4.162 1.00 95.06 192 GLU A O 1
ATOM 1439 N N . LEU A 1 193 ? -3.398 -4.694 -3.800 1.00 96.06 193 LEU A N 1
ATOM 1440 C CA . LEU A 1 193 ? -3.187 -4.447 -2.382 1.00 96.06 193 LEU A CA 1
ATOM 1441 C C . LEU A 1 193 ? -4.477 -4.762 -1.631 1.00 96.06 193 LEU A C 1
ATOM 1443 O O . LEU A 1 193 ? -5.510 -4.143 -1.871 1.00 96.06 193 LEU A O 1
ATOM 1447 N N . ARG A 1 194 ? -4.425 -5.715 -0.706 1.00 95.00 194 ARG A N 1
ATOM 1448 C CA . ARG A 1 194 ? -5.590 -6.159 0.057 1.00 95.00 194 ARG A CA 1
ATOM 1449 C C . ARG A 1 194 ? -5.315 -6.092 1.547 1.00 95.00 194 ARG A C 1
ATOM 1451 O O . ARG A 1 194 ? -4.325 -6.639 2.018 1.00 95.00 194 ARG A O 1
ATOM 1458 N N . ILE A 1 195 ? -6.210 -5.449 2.286 1.00 94.25 195 ILE A N 1
ATOM 1459 C CA . ILE A 1 195 ? -6.195 -5.428 3.746 1.00 94.25 195 ILE A CA 1
ATOM 1460 C C . ILE A 1 195 ? -7.375 -6.254 4.236 1.00 94.25 195 ILE A C 1
ATOM 1462 O O . ILE A 1 195 ? -8.517 -5.997 3.855 1.00 94.25 195 ILE A O 1
ATOM 1466 N N . VAL A 1 196 ? -7.085 -7.245 5.070 1.00 92.50 196 VAL A N 1
ATOM 1467 C CA . VAL A 1 196 ? -8.070 -8.129 5.691 1.00 92.50 196 VAL A CA 1
ATOM 1468 C C . VAL A 1 196 ? -8.086 -7.840 7.179 1.00 92.50 196 VAL A C 1
ATOM 1470 O O . VAL A 1 196 ? -7.030 -7.799 7.812 1.00 92.50 196 VAL A O 1
ATOM 1473 N N . GLY A 1 197 ? -9.279 -7.654 7.727 1.00 91.12 197 GLY A N 1
ATOM 1474 C CA . GLY A 1 197 ? -9.468 -7.488 9.154 1.00 91.12 197 GLY A CA 1
ATOM 1475 C C . GLY A 1 197 ? -10.626 -8.297 9.709 1.00 91.12 197 GLY A C 1
ATOM 1476 O O . GLY A 1 197 ? -11.504 -8.776 8.986 1.00 91.12 197 GLY A O 1
ATOM 1477 N N . SER A 1 198 ? -10.636 -8.404 11.026 1.00 90.25 198 SER A N 1
ATOM 1478 C CA . SER A 1 198 ? -11.672 -9.042 11.824 1.00 90.25 198 SER A CA 1
ATOM 1479 C C . SER A 1 198 ? -12.038 -8.117 12.985 1.00 90.25 198 SER A C 1
ATOM 1481 O O . SER A 1 198 ? -11.254 -7.238 13.337 1.00 90.25 198 SER A O 1
ATOM 1483 N N . PRO A 1 199 ? -13.237 -8.214 13.579 1.00 89.00 199 PRO A N 1
ATOM 1484 C CA . PRO A 1 199 ? -13.559 -7.392 14.741 1.00 89.00 199 PRO A CA 1
ATOM 1485 C C . PRO A 1 199 ? -12.530 -7.600 15.857 1.00 89.00 199 PRO A C 1
ATOM 1487 O O . PRO A 1 199 ? -12.228 -8.743 16.203 1.00 89.00 199 PRO A O 1
ATOM 1490 N N . CYS A 1 200 ? -12.022 -6.512 16.442 1.00 87.44 200 CYS A N 1
ATOM 1491 C CA . CYS A 1 200 ? -11.170 -6.628 17.623 1.00 87.44 200 CYS A CA 1
ATOM 1492 C C . CYS A 1 200 ? -11.936 -7.362 18.716 1.00 87.44 200 CYS A C 1
ATOM 1494 O O . CYS A 1 200 ? -13.049 -6.971 19.084 1.00 87.44 200 CYS A O 1
ATOM 1496 N N . SER A 1 201 ? -11.348 -8.428 19.250 1.00 66.81 201 SER A N 1
ATOM 1497 C CA . SER A 1 201 ? -11.924 -9.129 20.386 1.00 66.81 201 SER A CA 1
ATOM 1498 C C . SER A 1 201 ? -11.848 -8.225 21.621 1.00 66.81 201 SER A C 1
ATOM 1500 O O . SER A 1 201 ? -10.892 -8.271 22.386 1.00 66.81 201 SER A O 1
ATOM 1502 N N . THR A 1 202 ? -12.882 -7.417 21.852 1.00 51.06 202 THR A N 1
ATOM 1503 C CA . THR A 1 202 ? -13.180 -6.874 23.190 1.00 51.06 202 THR A CA 1
ATOM 1504 C C . THR A 1 202 ? -13.776 -7.945 24.097 1.00 51.06 202 THR A C 1
ATOM 1506 O O . THR A 1 202 ? -13.952 -7.736 25.296 1.00 51.06 202 THR A O 1
ATOM 1509 N N . THR A 1 203 ? -14.064 -9.126 23.546 1.00 45.69 203 THR A N 1
ATOM 1510 C CA . THR A 1 203 ? -14.320 -10.314 24.339 1.00 45.69 203 THR A CA 1
ATOM 1511 C C . THR A 1 203 ? -13.008 -10.680 25.007 1.00 45.69 203 THR A C 1
ATOM 1513 O O . THR A 1 203 ? -12.163 -11.368 24.437 1.00 45.69 203 THR A O 1
ATOM 1516 N N . THR A 1 204 ? -12.860 -10.263 26.263 1.00 36.78 204 THR A N 1
ATOM 1517 C CA . THR A 1 204 ? -12.254 -11.123 27.267 1.00 36.78 204 THR A CA 1
ATOM 1518 C C . THR A 1 204 ? -12.652 -12.539 26.871 1.00 36.78 204 THR A C 1
ATOM 1520 O O . THR A 1 204 ? -13.835 -12.879 26.913 1.00 36.78 204 THR A O 1
ATOM 1523 N N . THR A 1 205 ? -11.705 -13.401 26.520 1.00 42.78 205 THR A N 1
ATOM 1524 C CA . THR A 1 205 ? -11.922 -14.843 26.638 1.00 42.78 205 THR A CA 1
ATOM 1525 C C . THR A 1 205 ? -11.993 -15.193 28.128 1.00 42.78 205 THR A C 1
ATOM 1527 O O . THR A 1 205 ? -11.389 -16.150 28.596 1.00 42.78 205 THR A O 1
ATOM 1530 N N . GLY A 1 206 ? -12.737 -14.408 28.911 1.00 36.97 206 GLY A N 1
ATOM 1531 C CA . GLY A 1 206 ? -13.531 -14.963 29.962 1.00 36.97 206 GLY A CA 1
ATOM 1532 C C . GLY A 1 206 ? -14.484 -15.870 29.217 1.00 36.97 206 GLY A C 1
ATOM 1533 O O . GLY A 1 206 ? -15.521 -15.445 28.715 1.00 36.97 206 GLY A O 1
ATOM 1534 N N . ILE A 1 207 ? -14.129 -17.152 29.166 1.00 42.66 207 ILE A N 1
ATOM 1535 C CA . ILE A 1 207 ? -15.128 -18.163 29.471 1.00 42.66 207 ILE A CA 1
ATOM 1536 C C . ILE A 1 207 ? -15.971 -17.509 30.561 1.00 42.66 207 ILE A C 1
ATOM 1538 O O . ILE A 1 207 ? -15.435 -17.192 31.625 1.00 42.66 207 ILE A O 1
ATOM 1542 N N . ALA A 1 208 ? -17.222 -17.159 30.258 1.00 41.75 208 ALA A N 1
ATOM 1543 C CA . ALA A 1 208 ? -18.152 -16.864 31.321 1.00 41.75 208 ALA A CA 1
ATOM 1544 C C . ALA A 1 208 ? -18.157 -18.167 32.107 1.00 41.75 208 ALA A C 1
ATOM 1546 O O . ALA A 1 208 ? -18.766 -19.150 31.678 1.00 41.75 208 ALA A O 1
ATOM 1547 N N . GLU A 1 209 ? -17.347 -18.227 33.166 1.00 39.16 209 GLU A N 1
ATOM 1548 C CA . GLU A 1 209 ? -17.462 -19.264 34.154 1.00 39.16 209 GLU A CA 1
ATOM 1549 C C . GLU A 1 209 ? -18.875 -19.069 34.641 1.00 39.16 209 GLU A C 1
ATOM 1551 O O . GLU A 1 209 ? -19.195 -18.162 35.406 1.00 39.16 209 GLU A O 1
ATOM 1556 N N . TYR A 1 210 ? -19.764 -19.879 34.085 1.00 35.56 210 TYR A N 1
ATOM 1557 C CA . TYR A 1 210 ? -21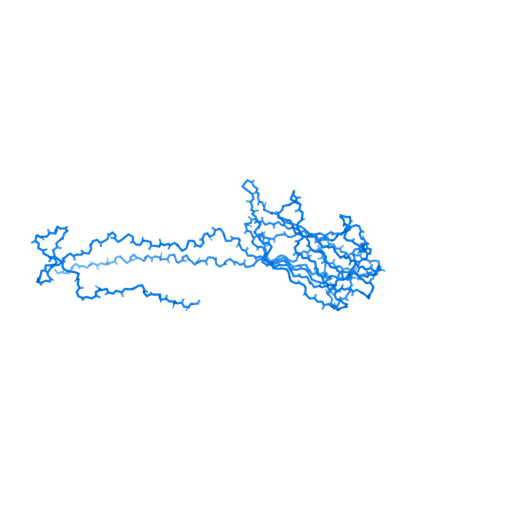.071 -20.056 34.633 1.00 35.56 210 TYR A CA 1
ATOM 1558 C C . TYR A 1 210 ? -20.797 -20.811 35.924 1.00 35.56 210 TYR A C 1
ATOM 1560 O O . TYR A 1 210 ? -20.895 -22.039 35.982 1.00 35.56 210 TYR A O 1
ATOM 1568 N N . THR A 1 211 ? -20.362 -20.085 36.956 1.00 36.59 211 THR A N 1
ATOM 1569 C CA . THR A 1 211 ? -20.446 -20.554 38.320 1.00 36.59 211 THR A CA 1
ATOM 1570 C C . THR A 1 211 ? -21.938 -20.752 38.499 1.00 36.59 211 THR A C 1
ATOM 1572 O O . THR A 1 211 ? -22.699 -19.808 38.707 1.00 36.59 211 THR A O 1
ATOM 1575 N N . ARG A 1 212 ? -22.398 -21.992 38.307 1.00 34.88 212 ARG A N 1
ATOM 1576 C CA . ARG A 1 212 ? -23.688 -22.395 38.833 1.00 34.88 212 ARG A CA 1
ATOM 1577 C C . ARG A 1 212 ? -23.544 -22.197 40.332 1.00 34.88 212 ARG A C 1
ATOM 1579 O O . ARG A 1 212 ? -23.046 -23.082 41.019 1.00 34.88 212 ARG A O 1
ATOM 1586 N N . TYR A 1 213 ? -23.961 -21.039 40.829 1.00 37.19 213 TYR A N 1
ATOM 1587 C CA . TYR A 1 213 ? -24.488 -20.975 42.174 1.00 37.19 213 TYR A CA 1
ATOM 1588 C C . TYR A 1 213 ? -25.628 -21.985 42.174 1.00 37.19 213 TYR A C 1
ATOM 1590 O O . TYR A 1 213 ? -26.672 -21.787 41.547 1.00 37.19 213 TYR A O 1
ATOM 1598 N N . SER A 1 214 ? -25.365 -23.162 42.734 1.00 45.34 214 SER A N 1
ATOM 1599 C CA . SER A 1 214 ? -26.386 -24.167 42.952 1.00 45.34 214 SER A CA 1
ATOM 1600 C C . SER A 1 214 ? -27.284 -23.662 44.078 1.00 45.34 214 SER A C 1
ATOM 1602 O O . SER A 1 214 ? -27.250 -24.191 45.182 1.00 45.34 214 SER A O 1
ATOM 1604 N N . ASP A 1 215 ? -28.126 -22.667 43.800 1.00 40.53 215 ASP A N 1
ATOM 1605 C CA . ASP A 1 215 ? -29.195 -22.216 44.703 1.00 40.53 215 ASP A CA 1
ATOM 1606 C C . ASP A 1 215 ? -30.375 -23.203 44.707 1.00 40.53 215 ASP A C 1
ATOM 1608 O O . ASP A 1 215 ? -31.552 -22.855 44.780 1.00 40.53 215 ASP A O 1
ATOM 1612 N N . ARG A 1 216 ? -30.061 -24.495 44.629 1.00 42.00 216 ARG A N 1
ATOM 1613 C CA . ARG A 1 216 ? -30.978 -25.576 44.953 1.00 42.00 216 ARG A CA 1
ATOM 1614 C C . ARG A 1 216 ? -30.234 -26.512 45.879 1.00 42.00 216 ARG A C 1
ATOM 1616 O O . ARG A 1 216 ? -29.566 -27.437 45.422 1.00 42.00 216 ARG A O 1
ATOM 1623 N N . ALA A 1 217 ? -30.366 -26.258 47.179 1.00 47.94 217 ALA A N 1
ATOM 1624 C CA . ALA A 1 217 ? -30.201 -27.309 48.166 1.00 47.94 217 ALA A CA 1
ATOM 1625 C C . ALA A 1 217 ? -31.090 -28.476 47.711 1.00 47.94 217 ALA A C 1
ATOM 1627 O O . ALA A 1 217 ? -32.313 -28.346 47.628 1.00 47.94 217 ALA A O 1
ATOM 1628 N N . GLY A 1 218 ? -30.461 -29.565 47.270 1.00 55.34 218 GLY A N 1
ATOM 1629 C CA . GLY A 1 218 ? -31.178 -30.784 46.931 1.00 55.34 218 GLY A CA 1
ATOM 1630 C C . GLY A 1 218 ? -31.943 -31.274 48.155 1.00 55.34 218 GLY A C 1
ATOM 1631 O O . GLY A 1 218 ? -31.509 -31.068 49.286 1.00 55.34 218 GLY A O 1
ATOM 1632 N N . THR A 1 219 ? -33.093 -31.903 47.930 1.00 57.44 219 THR A N 1
ATOM 1633 C CA . THR A 1 219 ? -33.878 -32.536 48.992 1.00 57.44 219 THR A CA 1
ATOM 1634 C C . THR A 1 219 ? -32.998 -33.524 49.757 1.00 57.44 219 THR A C 1
ATOM 1636 O O . THR A 1 219 ? -32.378 -34.394 49.143 1.00 57.44 219 THR A O 1
ATOM 1639 N N . TYR A 1 220 ? -32.917 -33.378 51.078 1.00 57.62 220 TYR A N 1
ATOM 1640 C CA . TYR A 1 220 ? -32.197 -34.322 51.926 1.00 57.62 220 TYR A CA 1
ATOM 1641 C C . TYR A 1 220 ? -33.016 -35.608 52.061 1.00 57.62 220 TYR A C 1
ATOM 1643 O O . TYR A 1 220 ? -34.245 -35.580 51.993 1.00 57.62 220 TYR A O 1
ATOM 1651 N N . TYR A 1 221 ? -32.350 -36.744 52.248 1.00 59.88 221 TYR A N 1
ATOM 1652 C CA . TYR A 1 221 ? -33.010 -38.035 52.444 1.00 59.88 221 TYR A CA 1
ATOM 1653 C C . TYR A 1 221 ? -32.602 -38.634 53.788 1.00 59.88 221 TYR A C 1
ATOM 1655 O O . TYR A 1 221 ? -31.450 -38.499 54.202 1.00 59.88 221 TYR A O 1
ATOM 1663 N N . ASP A 1 222 ? -33.545 -39.282 54.472 1.00 64.62 222 ASP A N 1
ATOM 1664 C CA . ASP A 1 222 ? -33.256 -40.041 55.689 1.00 64.62 222 ASP A CA 1
ATOM 1665 C C . ASP A 1 222 ? -32.567 -41.384 55.369 1.00 64.62 222 ASP A C 1
ATOM 1667 O O . ASP A 1 222 ? -32.436 -41.792 54.213 1.00 64.62 222 ASP A O 1
ATOM 1671 N N . VAL A 1 223 ? -32.150 -42.111 56.411 1.00 57.25 223 VAL A N 1
ATOM 1672 C CA . VAL A 1 223 ? -31.490 -43.430 56.297 1.00 57.25 223 VAL A CA 1
ATOM 1673 C C . VAL A 1 223 ? -32.385 -44.485 55.615 1.00 57.25 223 VAL A C 1
ATOM 1675 O O . VAL A 1 223 ? -31.901 -45.527 55.182 1.00 57.25 223 VAL A O 1
ATOM 1678 N N . LEU A 1 224 ? -33.689 -44.219 55.483 1.00 61.41 224 LEU A N 1
ATOM 1679 C CA . LEU A 1 224 ? -34.676 -45.075 54.822 1.00 61.41 224 LEU A CA 1
ATOM 1680 C C . LEU A 1 224 ? -35.045 -44.575 53.410 1.00 61.41 224 LEU A C 1
ATOM 1682 O O . LEU A 1 224 ? -35.949 -45.130 52.785 1.00 61.41 224 LEU A O 1
ATOM 1686 N N . GLY A 1 225 ? -34.356 -43.552 52.891 1.00 53.34 225 GLY A N 1
ATOM 1687 C CA . GLY A 1 225 ? -34.539 -43.027 51.537 1.00 53.34 225 GLY A CA 1
ATOM 1688 C C . GLY A 1 225 ? -35.768 -42.134 51.352 1.00 53.34 225 GLY A C 1
ATOM 1689 O O . GLY A 1 225 ? -36.217 -41.947 50.222 1.00 53.34 225 GLY A O 1
ATOM 1690 N N . ARG A 1 226 ? -36.338 -41.577 52.427 1.00 62.88 226 ARG A N 1
ATOM 1691 C CA . ARG A 1 226 ? -37.497 -40.669 52.357 1.00 62.88 226 ARG A CA 1
ATOM 1692 C C . ARG A 1 226 ? -37.048 -39.206 52.352 1.00 62.88 226 ARG A C 1
ATOM 1694 O O . ARG A 1 226 ? -36.115 -38.879 53.082 1.00 62.88 226 ARG A O 1
ATOM 1701 N N . PRO A 1 227 ? -37.706 -38.319 51.583 1.00 63.78 227 PRO A N 1
ATOM 1702 C CA . PRO A 1 227 ? -37.347 -36.907 51.544 1.00 63.78 227 PRO A CA 1
ATOM 1703 C C . PRO A 1 227 ? -37.650 -36.232 52.890 1.00 63.78 227 PRO A C 1
ATOM 1705 O O . PRO A 1 227 ? -38.794 -36.222 53.347 1.00 63.78 227 PRO A O 1
ATOM 1708 N N . VAL A 1 228 ? -36.625 -35.656 53.510 1.00 63.62 228 VAL A N 1
ATOM 1709 C CA . VAL A 1 228 ? -36.723 -34.730 54.644 1.00 63.62 228 VAL A CA 1
ATOM 1710 C C . VAL A 1 228 ? -36.584 -33.317 54.081 1.00 63.62 228 VAL A C 1
ATOM 1712 O O . VAL A 1 228 ? -35.808 -33.092 53.156 1.00 63.62 228 VAL A O 1
ATOM 1715 N N . GLY A 1 229 ? -37.424 -32.392 54.553 1.00 61.00 229 GLY 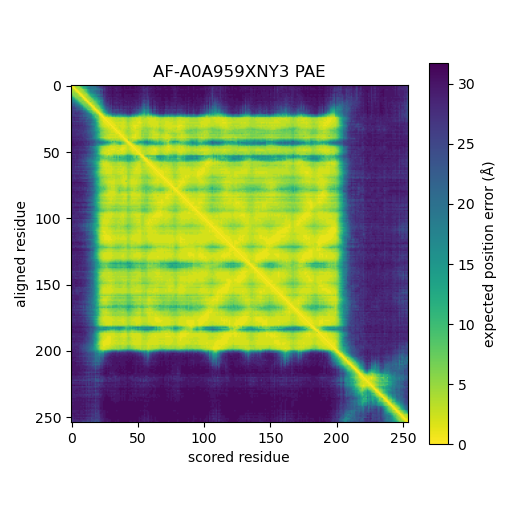A N 1
ATOM 1716 C CA . GLY A 1 229 ? -37.517 -31.026 54.031 1.00 61.00 229 GLY A CA 1
ATOM 1717 C C . GLY A 1 229 ? -36.245 -30.189 54.234 1.00 61.00 229 GLY A C 1
ATOM 1718 O O . GLY A 1 229 ? -35.127 -30.689 54.257 1.00 61.00 229 GLY A O 1
ATOM 1719 N N . ASN A 1 230 ? -36.407 -28.877 54.382 1.00 55.97 230 ASN A N 1
ATOM 1720 C CA . ASN A 1 230 ? -35.267 -27.952 54.421 1.00 55.97 230 ASN A CA 1
ATOM 1721 C C . ASN A 1 230 ? -34.503 -27.938 55.758 1.00 55.97 230 ASN A C 1
ATOM 1723 O O . ASN A 1 230 ? -33.456 -27.301 55.835 1.00 55.97 230 ASN A O 1
ATOM 1727 N N . ASP A 1 231 ? -34.996 -28.644 56.778 1.00 51.53 231 ASP A N 1
ATOM 1728 C CA . ASP A 1 231 ? -34.360 -28.717 58.091 1.00 51.53 231 ASP A CA 1
ATOM 1729 C C . ASP A 1 231 ? -33.607 -30.049 58.250 1.00 51.53 231 ASP A C 1
ATOM 1731 O O . ASP A 1 231 ? -34.224 -31.117 58.148 1.00 51.53 231 ASP A O 1
ATOM 1735 N N . PRO A 1 232 ? -32.288 -30.030 58.516 1.00 50.16 232 PRO A N 1
ATOM 1736 C CA . PRO A 1 232 ? -31.535 -31.249 58.767 1.00 50.16 232 PRO A CA 1
ATOM 1737 C C . PRO A 1 232 ? -32.006 -31.884 60.082 1.00 50.16 232 PRO A C 1
ATOM 1739 O O . PRO A 1 232 ? -31.772 -31.354 61.168 1.00 50.16 232 PRO A O 1
ATOM 1742 N N . ALA A 1 233 ? -32.659 -33.045 60.000 1.00 48.38 233 ALA A N 1
ATOM 1743 C CA . ALA A 1 233 ? -32.936 -33.862 61.177 1.00 48.38 233 ALA A CA 1
ATOM 1744 C C . ALA A 1 233 ? -31.608 -34.352 61.806 1.00 48.38 233 ALA A C 1
ATOM 1746 O O . ALA A 1 233 ? -30.659 -34.629 61.064 1.00 48.38 233 ALA A O 1
ATOM 1747 N N . PRO A 1 234 ? -31.501 -34.485 63.141 1.00 46.34 234 PRO A N 1
ATOM 1748 C CA . PRO A 1 234 ? -30.271 -34.932 63.793 1.00 46.34 234 PRO A CA 1
ATOM 1749 C C . PRO A 1 234 ? -29.930 -36.384 63.415 1.00 46.34 234 PRO A C 1
ATOM 1751 O O . PRO A 1 234 ? -30.601 -37.320 63.845 1.00 46.34 234 PRO A O 1
ATOM 1754 N N . GLY A 1 235 ? -28.888 -36.575 62.606 1.00 50.06 235 GLY A N 1
ATOM 1755 C CA . GLY A 1 235 ? -28.411 -37.888 62.160 1.00 50.06 235 GLY A CA 1
ATOM 1756 C C . GLY A 1 235 ? -27.525 -37.771 60.918 1.00 50.06 235 GLY A C 1
ATOM 1757 O O . GLY A 1 235 ? -27.701 -36.863 60.118 1.00 50.06 235 GLY A O 1
ATOM 1758 N N . VAL A 1 236 ? -26.523 -38.642 60.788 1.00 44.66 236 VAL A N 1
ATOM 1759 C CA . VAL A 1 236 ? -25.478 -38.592 59.746 1.00 44.66 236 VAL A CA 1
ATOM 1760 C C . VAL A 1 236 ? -26.071 -38.709 58.332 1.00 44.66 236 VAL A C 1
ATOM 1762 O O . VAL A 1 236 ? -26.747 -39.691 58.033 1.00 44.66 236 VAL A O 1
ATOM 1765 N N . TYR A 1 237 ? -25.747 -37.755 57.450 1.00 47.59 237 TYR A N 1
ATOM 1766 C CA . TYR A 1 237 ? -26.081 -37.784 56.020 1.00 47.59 237 TYR A CA 1
ATOM 1767 C C . TYR A 1 237 ? -24.844 -38.160 55.198 1.00 47.59 237 TYR A C 1
ATOM 1769 O O . TYR A 1 237 ? -23.826 -37.469 55.244 1.00 47.59 237 TYR A O 1
ATOM 1777 N N . GLY A 1 238 ? -24.931 -39.253 54.442 1.00 47.38 238 GLY A N 1
ATOM 1778 C CA . GLY A 1 238 ? -23.968 -39.579 53.392 1.00 47.38 238 GLY A CA 1
ATOM 1779 C C . GLY A 1 238 ? -24.454 -39.050 52.038 1.00 47.38 238 GLY A C 1
ATOM 1780 O O . GLY A 1 238 ? -25.666 -39.006 51.811 1.00 47.38 238 GLY A O 1
ATOM 1781 N N . PRO A 1 239 ? -23.553 -38.656 51.120 1.00 43.22 239 PRO A N 1
ATOM 1782 C CA . PRO A 1 239 ? -23.938 -38.402 49.738 1.00 43.22 239 PRO A CA 1
ATOM 1783 C C . PRO A 1 239 ? -24.560 -39.669 49.138 1.00 43.22 239 PRO A C 1
ATOM 1785 O O . PRO A 1 239 ? -24.160 -40.786 49.477 1.00 43.22 239 PRO A O 1
ATOM 1788 N N . ALA A 1 240 ? -25.541 -39.494 48.248 1.00 43.28 240 ALA A N 1
ATOM 1789 C CA . ALA A 1 240 ? -26.137 -40.594 47.497 1.00 43.28 240 ALA A CA 1
ATOM 1790 C C . ALA A 1 240 ? -25.031 -41.506 46.916 1.00 43.28 240 ALA A C 1
ATOM 1792 O O . ALA A 1 240 ? -24.026 -40.980 46.421 1.00 43.28 240 ALA A O 1
ATOM 1793 N N . PRO A 1 241 ? -25.179 -42.846 46.956 1.00 41.38 241 PRO A N 1
ATOM 1794 C CA . PRO A 1 241 ? -24.194 -43.739 46.367 1.00 41.38 241 PRO A CA 1
ATOM 1795 C C . PRO A 1 241 ? -24.162 -43.489 44.857 1.00 41.38 241 PRO A C 1
ATOM 1797 O O . PRO A 1 241 ? -25.064 -43.902 44.132 1.00 41.38 241 PRO A O 1
ATOM 1800 N N . GLY A 1 242 ? -23.149 -42.748 44.398 1.00 43.38 242 GLY A N 1
ATOM 1801 C CA . GLY A 1 242 ? -23.000 -42.415 42.982 1.00 43.38 242 GLY A CA 1
ATOM 1802 C C . GLY A 1 242 ? -22.088 -41.246 42.597 1.00 43.38 242 GLY A C 1
ATOM 1803 O O . GLY A 1 242 ? -21.905 -41.042 41.402 1.00 43.38 242 GLY A O 1
ATOM 1804 N N . VAL A 1 243 ? -21.487 -40.485 43.522 1.00 44.66 243 VAL A N 1
ATOM 1805 C CA . VAL A 1 243 ? -20.502 -39.436 43.157 1.00 44.66 243 VAL A CA 1
ATOM 1806 C C . VAL A 1 243 ? -19.370 -39.450 44.195 1.00 44.66 243 VAL A C 1
ATOM 1808 O O . VAL A 1 243 ? -19.649 -39.387 45.385 1.00 44.66 243 VAL A O 1
ATOM 1811 N N . TYR A 1 244 ? -18.096 -39.678 43.859 1.00 40.53 244 TYR A N 1
ATOM 1812 C CA . TYR A 1 244 ? -17.175 -38.771 43.152 1.00 40.53 244 TYR A CA 1
ATOM 1813 C C . TYR A 1 244 ? -15.895 -39.549 42.738 1.00 40.53 244 TYR A C 1
ATOM 1815 O O . TYR A 1 244 ? -15.522 -40.507 43.408 1.00 40.53 244 TYR A O 1
ATOM 1823 N N . ASN A 1 245 ? -15.164 -39.202 41.669 1.00 37.31 245 ASN A N 1
ATOM 1824 C CA . ASN A 1 245 ? -14.074 -38.218 41.762 1.00 37.31 245 ASN A CA 1
ATOM 1825 C C . ASN A 1 245 ? -13.435 -37.895 40.394 1.00 37.31 245 ASN A C 1
ATOM 1827 O O . ASN A 1 245 ? -13.023 -38.801 39.673 1.00 37.31 245 ASN A O 1
ATOM 1831 N N . GLY A 1 246 ? -13.229 -36.601 40.122 1.00 35.81 246 GLY A N 1
ATOM 1832 C CA . GLY A 1 246 ? -12.191 -36.107 39.207 1.00 35.81 246 GLY A CA 1
ATOM 1833 C C . GLY A 1 246 ? -12.685 -35.187 38.079 1.00 35.81 246 GLY A C 1
ATOM 1834 O O . GLY A 1 246 ? -13.754 -35.425 37.516 1.00 35.81 246 GLY A O 1
ATOM 1835 N N . PRO A 1 247 ? -11.917 -34.143 37.710 1.00 33.69 247 PRO A N 1
ATOM 1836 C CA . PRO A 1 247 ? -12.249 -33.282 36.582 1.00 33.69 247 PRO A CA 1
ATOM 1837 C C . PRO A 1 247 ? -12.068 -34.060 35.273 1.00 33.69 247 PRO A C 1
ATOM 1839 O O . PRO A 1 247 ? -10.948 -34.277 34.815 1.00 33.69 247 PRO A O 1
ATOM 1842 N N . GLN A 1 248 ? -13.164 -34.483 34.644 1.00 35.81 248 GLN A N 1
ATOM 1843 C CA . GLN A 1 248 ? -13.112 -34.985 33.274 1.00 35.81 248 GLN A CA 1
ATOM 1844 C C . GLN A 1 248 ? -13.223 -33.812 32.299 1.00 35.81 248 GLN A C 1
ATOM 1846 O O . GLN A 1 248 ? -14.287 -33.218 32.125 1.00 35.81 248 GLN A O 1
ATOM 1851 N N . ARG A 1 249 ? -12.097 -33.486 31.652 1.00 34.44 249 ARG A N 1
ATOM 1852 C CA . ARG A 1 249 ? -12.066 -32.696 30.417 1.00 34.44 249 ARG A CA 1
ATOM 1853 C C . ARG A 1 249 ? -12.895 -33.429 29.363 1.00 34.44 249 ARG A C 1
ATOM 1855 O O . ARG A 1 249 ? -12.419 -34.386 28.760 1.00 34.44 249 ARG A O 1
ATOM 1862 N N . VAL A 1 250 ? -14.111 -32.959 29.114 1.00 36.06 250 VAL A N 1
ATOM 1863 C CA . VAL A 1 250 ? -14.860 -33.335 27.914 1.00 36.06 250 VAL A CA 1
ATOM 1864 C C . VAL A 1 250 ? -14.557 -32.286 26.851 1.00 36.06 250 VAL A C 1
ATOM 1866 O O . VAL A 1 250 ? -15.155 -31.215 26.823 1.00 36.06 250 VAL A O 1
ATOM 1869 N N . VAL A 1 251 ? -13.580 -32.592 25.998 1.00 32.78 251 VAL A N 1
ATOM 1870 C CA . VAL A 1 251 ? -13.358 -31.878 24.738 1.00 32.78 251 VAL A CA 1
ATOM 1871 C C . VAL A 1 251 ? -14.512 -32.255 23.812 1.00 32.78 251 VAL A C 1
ATOM 1873 O O . VAL A 1 251 ? -14.628 -33.414 23.417 1.00 32.78 251 VAL A O 1
ATOM 1876 N N . ARG A 1 252 ? -15.379 -31.298 23.474 1.00 30.33 252 ARG A N 1
ATOM 1877 C CA . ARG A 1 252 ? -16.236 -31.417 22.291 1.00 30.33 252 ARG A CA 1
ATOM 1878 C C . ARG A 1 252 ? -15.639 -30.555 21.194 1.00 30.33 252 ARG A C 1
ATOM 1880 O O . ARG A 1 252 ? -15.605 -29.337 21.319 1.00 30.33 252 ARG A O 1
ATOM 1887 N N . VAL A 1 253 ? -15.157 -31.228 20.158 1.00 32.12 253 VAL A N 1
ATOM 1888 C CA . VAL A 1 253 ? -14.900 -30.633 18.850 1.00 32.12 253 VAL A CA 1
ATOM 1889 C C . VAL A 1 253 ? -16.267 -30.399 18.214 1.00 32.12 253 VAL A C 1
ATOM 1891 O O . VAL A 1 253 ? -17.017 -31.359 18.040 1.00 32.12 253 VAL A O 1
ATOM 1894 N N . ASN A 1 254 ? -16.584 -29.141 17.929 1.00 39.38 254 ASN A N 1
ATOM 1895 C CA . ASN A 1 254 ? -17.551 -28.756 16.909 1.00 39.38 254 ASN A CA 1
ATOM 1896 C C . ASN A 1 254 ? -16.790 -27.930 15.881 1.00 39.38 254 ASN A C 1
ATOM 1898 O O . ASN A 1 254 ? -16.081 -27.001 16.330 1.00 39.38 254 ASN A O 1
#

Sequence (254 aa):
MVRTFLATASILSAFATLPAMGQSQVLSYRWLNQPCADNLNCSEGCSACNLPSSDNASFLGTSMIWIGVQPPCPHPVTPGDNAIYTNGWPTFVQGTTYGKLSALTTTPLHVDSVIIVHRRAVEGPARLKVSYGQDPTMPMVEAADVEVPNAYTTTVITDLGCIEVPTGAAYGSFQLMLQPYSGNGDNWLLDELRIVGSPCSTTTTGIAEYTRYSDRAGTYYDVLGRPVGNDPAPGVYGPAPGVYNGPQRVVRVN

Secondary structure (DSSP, 8-state):
------------------------EEEEEEEESS--SSEEE-TTS-EEE-SEEES-TTEEEPPPEEESSPPPEEEEEETTEEEEEE----SS--TTSEEEEEEEESS-EEEEEEEEEEEE-TTS-SEEEEEEESSTTSPPEEEEEEE--SS-EEEEEEEEEEE---TT-S-EEEEEEEEEES-SS--EEEEEEEEEEEE---S--------------PPEE-TTSPEE-SS--SSPPPPPTT------------

Foldseek 3Di:
DDDDDDDDDDDPPDPPPDPPPWDKWKWKDWFFQDDDPDWQADPVGDIGDQATDGPDPQKGKDGKDWFQWDRWDWDDPDVRTTWTKIWDAEQDFDPRGWIKMKMKGQAKKWFFKKKWWKAFAPQWFQKKWKWKFLAPPDDTDTQDIDTHHRDTDIDMRGGPGIRHQDVPHRITMMMMIIHRHNGDTGIIITGMIMTIITHPCPDPPPPVPPPPPVPDPDFFADPVGHGDPPDDDPDDGDPDPPDDDDDDPDDDDD

Solvent-accessible surface area (backbone atoms only — not comparable to full-atom values): 14810 Å² total; per-residue (Å²): 136,85,85,84,84,83,82,83,82,82,80,80,80,78,80,77,78,71,78,79,75,67,67,72,42,50,40,37,36,50,29,31,57,51,94,58,96,45,64,38,68,37,97,87,74,36,50,16,21,42,47,49,52,58,89,42,92,50,44,44,64,46,47,73,45,74,39,68,42,51,80,60,30,48,39,81,74,48,96,59,37,17,21,38,34,36,34,56,47,40,61,58,88,50,101,61,42,38,36,37,35,42,36,38,22,63,53,44,33,20,35,51,31,42,38,38,30,32,24,13,40,98,44,10,26,40,28,36,38,32,30,40,21,68,33,93,87,48,79,66,41,82,73,45,77,44,78,38,47,76,50,83,42,76,48,76,48,67,67,78,46,69,31,59,47,53,92,92,51,81,48,16,39,34,38,43,36,42,31,54,12,47,28,78,57,35,34,36,36,44,42,37,42,35,41,36,26,34,60,42,75,79,64,64,85,60,68,77,74,75,72,72,75,72,90,60,82,70,81,41,58,47,101,85,71,46,82,39,69,96,65,85,68,96,67,94,78,76,79,68,96,85,78,87,89,78,92,76,85,77,84,76,90,128

Nearest PDB structures (foldseek):
  2v72-assembly1_A  TM=5.653E-01  e=7.825E-04  Clostridium perfringens
  8iq9-assembly1_B  TM=4.025E-01  e=1.916E-04  Klebsiella phage VLC6
  8iqe-assembly1_D  TM=4.210E-01  e=4.734E-04  Klebsiella phage VLC6
  8iqe-assembly1_B  TM=3.808E-01  e=3.502E-04  Klebsiella phage VLC6
  8iqe-assembly1_A  TM=3.794E-01  e=1.934E-03  Klebsiella phage VLC6

Radius of gyration: 31.09 Å; Cα contacts (8 Å, |Δi|>4): 544; chains: 1; bounding box: 90×57×87 Å